Protein AF-A0A9Q0LG87-F1 (afdb_monomer)

Organism: Anaeramoeba ignava (NCBI:txid1746090)

Solvent-accessible surface area (backbone atoms only — not comparable to full-atom values): 11007 Å² total; per-residue (Å²): 141,76,76,92,79,82,85,82,79,81,85,80,82,88,85,81,89,80,89,78,88,88,86,80,87,86,77,88,82,90,85,86,81,90,79,88,84,88,83,91,82,90,84,82,90,78,88,81,86,83,63,69,67,62,60,52,54,53,50,51,52,51,51,52,51,52,51,51,52,50,52,50,50,52,50,51,52,50,51,52,51,51,52,51,49,53,49,50,53,51,51,52,50,52,51,52,49,50,50,50,50,50,51,51,51,52,49,50,51,51,50,53,51,50,50,49,49,51,50,52,50,50,49,49,52,50,51,52,49,49,47,50,49,52,49,51,49,49,49,50,50,50,50,51,51,49,52,52,50,52,50,49,50,52,52,50,51,52,52,52,50,53,51,51,51,53,52,48,50,53,52,54,52,52,51,66,72,76,109

Secondary structure (DSSP, 8-state):
--------------------------------------------------SHHHHHHHHHHHHHHHHHHHHHHHHHHHHHHHHHHHHHHHHHHHHHHHHHHHHHHHHHHHHHHHHHHHHHHHHHHHHHHHHHIIIIIHHHHHHHHHHHHHHHHHHHHHHHHHHHHHHHHHHHHHHHHH-

Structure (mmCIF, N/CA/C/O backbone):
data_AF-A0A9Q0LG87-F1
#
_entry.id   AF-A0A9Q0LG87-F1
#
loop_
_atom_site.group_PDB
_atom_site.id
_atom_site.type_symbol
_atom_site.label_atom_id
_atom_site.label_alt_id
_atom_site.label_comp_id
_atom_site.label_asym_id
_atom_site.label_entity_id
_atom_site.label_seq_id
_atom_site.pdbx_PDB_ins_code
_atom_site.Cartn_x
_atom_site.Cartn_y
_atom_site.Cartn_z
_atom_site.occupancy
_atom_site.B_iso_or_equiv
_atom_site.auth_seq_id
_atom_site.auth_comp_id
_atom_site.auth_asym_id
_atom_site.auth_atom_id
_atom_site.pdbx_PDB_model_num
ATOM 1 N N . MET A 1 1 ? 58.749 47.551 -14.819 1.00 41.59 1 MET A N 1
ATOM 2 C CA . MET A 1 1 ? 60.099 46.989 -14.618 1.00 41.59 1 MET A CA 1
ATOM 3 C C . MET A 1 1 ? 60.097 45.636 -15.293 1.00 41.59 1 MET A C 1
ATOM 5 O O . MET A 1 1 ? 59.387 44.774 -14.812 1.00 41.59 1 MET A O 1
ATOM 9 N N . GLU A 1 2 ? 60.695 45.390 -16.446 1.00 43.34 2 GLU A N 1
ATOM 10 C CA . GLU A 1 2 ? 61.554 46.147 -17.366 1.00 43.34 2 GLU A CA 1
ATOM 11 C C . GLU A 1 2 ? 61.190 45.581 -18.749 1.00 43.34 2 GLU A C 1
ATOM 13 O O . GLU A 1 2 ? 61.238 44.377 -18.965 1.00 43.34 2 GLU A O 1
ATOM 18 N N . ASN A 1 3 ? 60.498 46.340 -19.594 1.00 34.09 3 ASN A N 1
ATOM 19 C CA . ASN A 1 3 ? 61.109 47.064 -20.709 1.00 34.09 3 ASN A CA 1
ATOM 20 C C . ASN A 1 3 ? 62.321 46.360 -21.334 1.00 34.09 3 ASN A C 1
ATOM 22 O O . ASN A 1 3 ? 63.360 46.218 -20.702 1.00 34.09 3 ASN A O 1
ATOM 26 N N . GLN A 1 4 ? 62.172 46.033 -22.622 1.00 42.09 4 GLN A N 1
ATOM 27 C CA . GLN A 1 4 ? 63.079 46.501 -23.673 1.00 42.09 4 GLN A CA 1
ATOM 28 C C . GLN A 1 4 ? 64.451 46.962 -23.163 1.00 42.09 4 GLN A C 1
ATOM 30 O O . GLN A 1 4 ? 64.541 48.079 -22.656 1.00 42.09 4 GLN A O 1
ATOM 35 N N . LYS A 1 5 ? 65.491 46.144 -23.355 1.00 44.06 5 LYS A N 1
ATOM 36 C CA . LYS A 1 5 ? 66.844 46.589 -23.739 1.00 44.06 5 LYS A CA 1
ATOM 37 C C . LYS A 1 5 ? 67.852 45.451 -23.650 1.00 44.06 5 LYS A C 1
ATOM 39 O O . LYS A 1 5 ? 68.488 45.240 -22.628 1.00 44.06 5 LYS A O 1
ATOM 44 N N . VAL A 1 6 ? 68.004 44.770 -24.775 1.00 46.22 6 VAL A N 1
ATOM 45 C CA . VAL A 1 6 ? 69.306 44.549 -25.415 1.00 46.22 6 VAL A CA 1
ATOM 46 C C . VAL A 1 6 ? 68.953 44.606 -26.910 1.00 46.22 6 VAL A C 1
ATOM 48 O O . VAL A 1 6 ? 68.381 43.658 -27.421 1.00 46.22 6 VAL A O 1
ATOM 51 N N . GLU A 1 7 ? 69.035 45.674 -27.703 1.00 39.66 7 GLU A N 1
ATOM 52 C CA . GLU A 1 7 ? 69.823 46.909 -27.694 1.00 39.66 7 GLU A CA 1
ATOM 53 C C . GLU A 1 7 ? 71.255 46.712 -27.213 1.00 39.66 7 GLU A C 1
ATOM 55 O O . GLU A 1 7 ? 71.595 47.073 -26.093 1.00 39.66 7 GLU A O 1
ATOM 60 N N . GLN A 1 8 ? 72.078 46.117 -28.078 1.00 40.97 8 GLN A N 1
ATOM 61 C CA . GLN A 1 8 ? 73.331 46.742 -28.512 1.00 40.97 8 GLN A CA 1
ATOM 62 C C . GLN A 1 8 ? 73.975 45.963 -29.668 1.00 40.97 8 GLN A C 1
ATOM 64 O O . GLN A 1 8 ? 73.952 44.735 -29.684 1.00 40.97 8 GLN A O 1
ATOM 69 N N . ASN A 1 9 ? 74.561 46.730 -30.593 1.00 38.50 9 ASN A N 1
ATOM 70 C CA . ASN A 1 9 ? 75.234 46.382 -31.855 1.00 38.50 9 ASN A CA 1
ATOM 71 C C . ASN A 1 9 ? 74.267 46.295 -33.048 1.00 38.50 9 ASN A C 1
ATOM 73 O O . ASN A 1 9 ? 73.920 45.220 -33.514 1.00 38.50 9 ASN A O 1
ATOM 77 N N . GLU A 1 10 ? 73.700 47.373 -33.584 1.00 37.41 10 GLU A N 1
ATOM 78 C CA . GLU A 1 10 ? 74.318 48.647 -33.962 1.00 37.41 10 GLU A CA 1
ATOM 79 C C . GLU A 1 10 ? 75.666 48.510 -34.694 1.00 37.41 10 GLU A C 1
ATOM 81 O O . GLU A 1 10 ? 76.720 48.293 -34.109 1.00 37.41 10 GLU A O 1
ATOM 86 N N . THR A 1 11 ? 75.602 48.836 -35.985 1.00 32.50 11 THR A N 1
ATOM 87 C CA . THR A 1 11 ? 76.623 49.551 -36.760 1.00 32.50 11 THR A CA 1
ATOM 88 C C . THR A 1 11 ? 77.921 48.866 -37.199 1.00 32.50 11 THR A C 1
ATOM 90 O O . THR A 1 11 ? 78.790 48.506 -36.420 1.00 32.50 11 THR A O 1
ATOM 93 N N . LYS A 1 12 ? 78.106 49.036 -38.514 1.00 38.06 12 LYS A N 1
ATOM 94 C CA . LYS A 1 12 ? 79.336 49.357 -39.248 1.00 38.06 12 LYS A CA 1
ATOM 95 C C . LYS A 1 12 ? 80.191 48.174 -39.707 1.00 38.06 12 LYS A C 1
ATOM 97 O O . LYS A 1 12 ? 80.785 47.476 -38.910 1.00 38.06 12 LYS A O 1
ATOM 102 N N . THR A 1 13 ? 80.183 47.850 -41.004 1.00 30.33 13 THR A N 1
ATOM 103 C CA . THR A 1 13 ? 80.780 48.623 -42.120 1.00 30.33 13 THR A CA 1
ATOM 104 C C . THR A 1 13 ? 82.299 48.477 -42.150 1.00 30.33 13 THR A C 1
ATOM 106 O O . THR A 1 13 ? 82.948 48.966 -41.232 1.00 30.33 13 THR A O 1
ATOM 109 N N . LYS A 1 14 ? 82.791 47.984 -43.305 1.00 34.84 14 LYS A N 1
ATOM 110 C CA . LYS A 1 14 ? 84.179 48.031 -43.819 1.00 34.84 14 LYS A CA 1
ATOM 111 C C . LYS A 1 14 ? 85.138 47.101 -43.072 1.00 34.84 14 LYS A C 1
ATOM 113 O O . LYS A 1 14 ? 85.108 47.065 -41.857 1.00 34.84 14 LYS A O 1
ATOM 118 N N . GLN A 1 15 ? 86.013 46.323 -43.690 1.00 31.56 15 GLN A N 1
ATOM 119 C CA . GLN A 1 15 ? 86.716 46.336 -44.981 1.00 31.56 15 GLN A CA 1
ATOM 120 C C . GLN A 1 15 ? 87.494 44.985 -44.957 1.00 31.56 15 GLN A C 1
ATOM 122 O O . GLN A 1 15 ? 87.785 44.507 -43.866 1.00 31.56 15 GLN A O 1
ATOM 127 N N . GLU A 1 16 ? 87.672 44.203 -46.020 1.00 37.75 16 GLU A N 1
ATOM 128 C CA . GLU A 1 16 ? 88.791 44.250 -46.987 1.00 37.75 16 GLU A CA 1
ATOM 129 C C . GLU A 1 16 ? 88.914 42.812 -47.551 1.00 37.75 16 GLU A C 1
ATOM 131 O O . GLU A 1 16 ? 88.787 41.859 -46.788 1.00 37.75 16 GLU A O 1
ATOM 136 N N . GLU A 1 17 ? 88.892 42.652 -48.882 1.00 36.91 17 GLU A N 1
ATOM 137 C CA . GLU A 1 17 ? 90.003 42.078 -49.691 1.00 36.91 17 GLU A CA 1
ATOM 138 C C . GLU A 1 17 ? 89.855 40.547 -49.872 1.00 36.91 17 GLU A C 1
ATOM 140 O O . GLU A 1 17 ? 89.554 39.835 -48.929 1.00 36.91 17 GLU A O 1
ATOM 145 N N . GLU A 1 18 ? 89.976 39.920 -51.044 1.00 34.62 18 GLU A N 1
ATOM 146 C CA . GLU A 1 18 ? 90.556 40.300 -52.332 1.00 34.62 18 GLU A CA 1
ATOM 147 C C . GLU A 1 18 ? 90.200 39.218 -53.387 1.00 34.62 18 GLU A C 1
ATOM 149 O O . GLU A 1 18 ? 89.977 38.067 -53.019 1.00 34.62 18 GLU A O 1
ATOM 154 N N . GLN A 1 19 ? 90.257 39.604 -54.675 1.00 33.59 19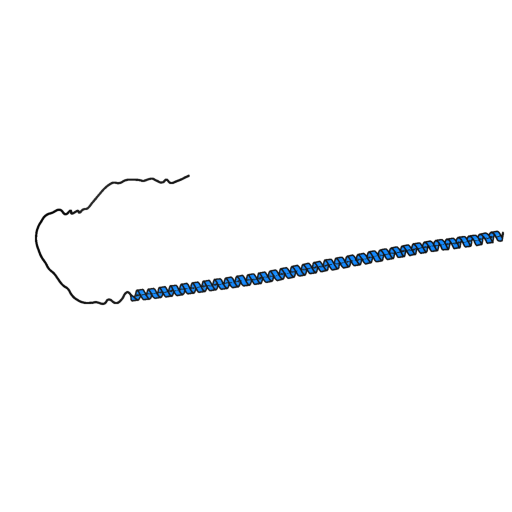 GLN A N 1
ATOM 155 C CA . GLN A 1 19 ? 90.455 38.768 -55.888 1.00 33.59 19 GLN A CA 1
ATOM 156 C C . GLN A 1 19 ? 89.254 37.920 -56.367 1.00 33.59 19 GLN A C 1
ATOM 158 O O . GLN A 1 19 ? 88.645 37.178 -55.613 1.00 33.59 19 GLN A O 1
ATOM 163 N N . GLU A 1 20 ? 88.802 37.957 -57.623 1.00 37.59 20 GLU A N 1
ATOM 164 C CA . GLU A 1 20 ? 89.414 38.337 -58.908 1.00 37.59 20 GLU A CA 1
ATOM 165 C C . GLU A 1 20 ? 88.234 38.578 -59.886 1.00 37.59 20 GLU A C 1
ATOM 167 O O . GLU A 1 20 ? 87.271 37.816 -59.907 1.00 37.59 20 GLU A O 1
ATOM 172 N N . GLU A 1 21 ? 88.106 39.762 -60.492 1.00 29.91 21 GLU A N 1
ATOM 173 C CA . GLU A 1 21 ? 88.396 39.980 -61.924 1.00 29.91 21 GLU A CA 1
ATOM 174 C C . GLU A 1 21 ? 87.572 39.061 -62.867 1.00 29.91 21 GLU A C 1
ATOM 176 O O . GLU A 1 21 ? 87.743 37.856 -62.902 1.00 29.91 21 GLU A O 1
ATOM 181 N N . ASN A 1 22 ? 86.672 39.541 -63.729 1.00 29.83 22 ASN A N 1
ATOM 182 C CA . ASN A 1 22 ? 86.985 40.583 -64.687 1.00 29.83 22 ASN A CA 1
ATOM 183 C C . ASN A 1 22 ? 85.757 41.306 -65.260 1.00 29.83 22 ASN A C 1
ATOM 185 O O . ASN A 1 22 ? 84.664 40.775 -65.443 1.00 29.83 22 ASN A O 1
ATOM 189 N N . LYS A 1 23 ? 86.019 42.574 -65.544 1.00 30.23 23 LYS A N 1
ATOM 190 C CA . LYS A 1 23 ? 85.144 43.670 -65.940 1.00 30.23 23 LYS A CA 1
ATOM 191 C C . LYS A 1 23 ? 85.348 43.910 -67.428 1.00 30.23 23 LYS A C 1
ATOM 193 O O . LYS A 1 23 ? 86.483 44.062 -67.853 1.00 30.23 23 LYS A O 1
ATOM 198 N N . SER A 1 24 ? 84.283 44.071 -68.201 1.00 30.73 24 SER A N 1
ATOM 199 C CA . SER A 1 24 ? 84.378 44.742 -69.506 1.00 30.73 24 SER A CA 1
ATOM 200 C C . SER A 1 24 ? 82.982 45.248 -69.867 1.00 30.73 24 SER A C 1
ATOM 202 O O . SER A 1 24 ? 82.095 44.457 -70.154 1.00 30.73 24 SER A O 1
ATOM 204 N N . LYS A 1 25 ? 82.590 46.495 -69.573 1.00 31.09 25 LYS A N 1
ATOM 205 C CA . LYS A 1 25 ? 83.076 47.794 -70.075 1.00 31.09 25 LYS A CA 1
ATOM 206 C C . LYS A 1 25 ? 83.113 47.836 -71.605 1.00 31.09 25 LYS A C 1
ATOM 208 O O . LYS A 1 25 ? 84.137 47.599 -72.224 1.00 31.09 25 LYS A O 1
ATOM 213 N N . ASN A 1 26 ? 81.961 48.170 -72.180 1.00 27.12 26 ASN A N 1
ATOM 214 C CA . ASN A 1 26 ? 81.823 48.490 -73.591 1.00 27.12 26 ASN A CA 1
ATOM 215 C C . ASN A 1 26 ? 81.889 50.017 -73.756 1.00 27.12 26 ASN A C 1
ATOM 217 O O . ASN A 1 26 ? 81.082 50.744 -73.171 1.00 27.12 26 ASN A O 1
ATOM 221 N N . THR A 1 27 ? 82.870 50.505 -74.511 1.00 29.92 27 THR A N 1
ATOM 222 C CA . THR A 1 27 ? 82.844 51.824 -75.157 1.00 29.92 27 THR A CA 1
ATOM 223 C C . THR A 1 27 ? 83.680 51.716 -76.432 1.00 29.92 27 THR A C 1
ATOM 225 O O . THR A 1 27 ? 84.890 51.554 -76.354 1.00 29.92 27 THR A O 1
ATOM 228 N N . GLU A 1 28 ? 82.962 51.724 -77.558 1.00 29.05 28 GLU A N 1
ATOM 229 C CA . GLU A 1 28 ? 83.330 52.173 -78.911 1.00 29.05 28 GLU A CA 1
ATOM 230 C C . GLU A 1 28 ? 84.712 51.811 -79.474 1.00 29.05 28 GLU A C 1
ATOM 232 O O . GLU A 1 28 ? 85.715 52.398 -79.085 1.00 29.05 28 GLU A O 1
ATOM 237 N N . THR A 1 29 ? 84.751 50.986 -80.531 1.00 28.83 29 THR A N 1
ATOM 238 C CA . THR A 1 29 ? 85.050 51.448 -81.911 1.00 28.83 29 THR A CA 1
ATOM 239 C C . THR A 1 29 ? 84.858 50.331 -82.956 1.00 28.83 29 THR A C 1
ATOM 241 O O . THR A 1 29 ? 85.251 49.191 -82.748 1.00 28.83 29 THR A O 1
ATOM 244 N N . GLU A 1 30 ? 84.183 50.702 -84.048 1.00 31.03 30 GLU A N 1
ATOM 245 C CA . GLU A 1 30 ? 84.319 50.296 -85.462 1.00 31.03 30 GLU A CA 1
ATOM 246 C C . GLU A 1 30 ? 85.073 48.999 -85.842 1.00 31.03 30 GLU A C 1
ATOM 248 O O . GLU A 1 30 ? 86.264 48.876 -85.590 1.00 31.03 30 GLU A O 1
ATOM 253 N N . THR A 1 31 ? 84.429 48.083 -86.586 1.00 27.98 31 THR A N 1
ATOM 254 C CA . THR A 1 31 ? 84.609 47.795 -88.042 1.00 27.98 31 THR A CA 1
ATOM 255 C C . THR A 1 31 ? 84.171 46.364 -88.433 1.00 27.98 31 THR A C 1
ATOM 257 O O . THR A 1 31 ? 84.660 45.382 -87.894 1.00 27.98 31 THR A O 1
ATOM 260 N N . ASN A 1 32 ? 83.309 46.310 -89.458 1.00 31.52 32 ASN A N 1
ATOM 261 C CA . ASN A 1 32 ? 83.267 45.397 -90.617 1.00 31.52 32 ASN A CA 1
ATOM 262 C C . ASN A 1 32 ? 82.964 43.878 -90.525 1.00 31.52 32 ASN A C 1
ATOM 264 O O . ASN A 1 32 ? 83.722 43.091 -89.973 1.00 31.52 32 ASN A O 1
ATOM 268 N N . ASN A 1 33 ? 81.939 43.537 -91.328 1.00 34.06 33 ASN A N 1
ATOM 269 C CA . ASN A 1 33 ? 81.794 42.427 -92.291 1.00 34.06 33 ASN A CA 1
ATOM 270 C C . ASN A 1 33 ? 81.616 40.985 -91.786 1.00 34.06 33 ASN A C 1
ATOM 272 O O . ASN A 1 33 ? 82.502 40.402 -91.179 1.00 34.06 33 ASN A O 1
ATOM 276 N N . GLU A 1 34 ? 80.415 40.425 -92.004 1.00 37.34 34 GLU A N 1
ATOM 277 C CA . GLU A 1 34 ? 80.075 39.439 -93.071 1.00 37.34 34 GLU A CA 1
ATOM 278 C C . GLU A 1 34 ? 80.214 38.002 -92.528 1.00 37.34 34 GLU A C 1
ATOM 280 O O . GLU A 1 34 ? 81.124 37.724 -91.766 1.00 37.34 34 GLU A O 1
ATOM 285 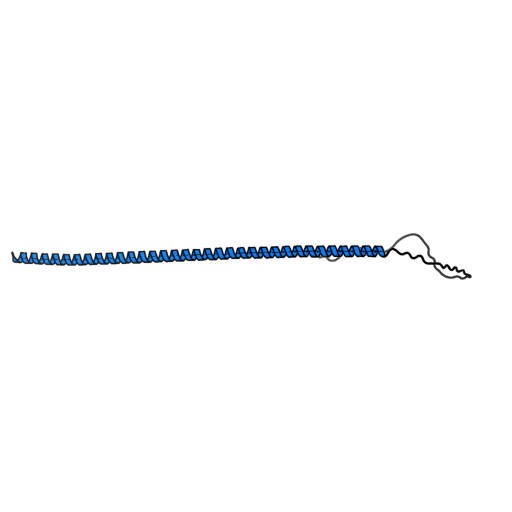N N . THR A 1 35 ? 79.428 36.972 -92.833 1.00 34.16 35 THR A N 1
ATOM 286 C CA . THR A 1 35 ? 78.191 36.718 -93.581 1.00 34.16 35 THR A CA 1
ATOM 287 C C . THR A 1 35 ? 77.901 35.225 -93.327 1.00 34.16 35 THR A C 1
ATOM 289 O O . THR A 1 35 ? 78.837 34.436 -93.295 1.00 34.16 35 THR A O 1
ATOM 292 N N . ASN A 1 36 ? 76.622 34.871 -93.159 1.00 39.72 36 ASN A N 1
ATOM 293 C CA . ASN A 1 36 ? 75.951 33.579 -93.406 1.00 39.72 36 ASN A CA 1
ATOM 294 C C . ASN A 1 36 ? 76.590 32.229 -92.989 1.00 39.72 36 ASN A C 1
ATOM 296 O O . ASN A 1 36 ? 77.682 31.870 -93.413 1.00 39.72 36 ASN A O 1
ATOM 300 N N . ASN A 1 37 ? 75.779 31.342 -92.396 1.00 35.12 37 ASN A N 1
ATOM 301 C CA . ASN A 1 37 ? 75.076 30.309 -93.181 1.00 35.12 37 ASN A CA 1
ATOM 302 C C . ASN A 1 37 ? 74.155 29.426 -92.322 1.00 35.12 37 ASN A C 1
ATOM 304 O O . ASN A 1 37 ? 74.457 29.077 -91.185 1.00 35.12 37 ASN A O 1
ATOM 308 N N . GLU A 1 38 ? 73.024 29.096 -92.938 1.00 47.66 38 GLU A N 1
ATOM 309 C CA . GLU A 1 38 ? 71.895 28.282 -92.488 1.00 47.66 38 GLU A CA 1
ATOM 310 C C . GLU A 1 38 ? 72.246 26.798 -92.291 1.00 47.66 38 GLU A C 1
ATOM 312 O O . GLU A 1 38 ? 73.181 26.276 -92.901 1.00 47.66 38 GLU A O 1
ATOM 317 N N . THR A 1 39 ? 71.418 26.070 -91.533 1.00 36.72 39 THR A N 1
ATOM 318 C CA . THR A 1 39 ? 71.117 24.664 -91.857 1.00 36.72 39 THR A CA 1
ATOM 319 C C . THR A 1 39 ? 69.774 24.227 -91.265 1.00 36.72 39 THR A C 1
ATOM 321 O O . THR A 1 39 ? 69.585 24.207 -90.050 1.00 36.72 39 THR A O 1
ATOM 324 N N . GLU A 1 40 ? 68.844 23.872 -92.153 1.00 51.75 40 GLU A N 1
ATOM 325 C CA . GLU A 1 40 ? 67.623 23.113 -91.869 1.00 51.75 40 GLU A CA 1
ATOM 326 C C . GLU A 1 40 ? 67.954 21.706 -91.347 1.00 51.75 40 GLU A C 1
ATOM 328 O O . GLU A 1 40 ? 68.874 21.059 -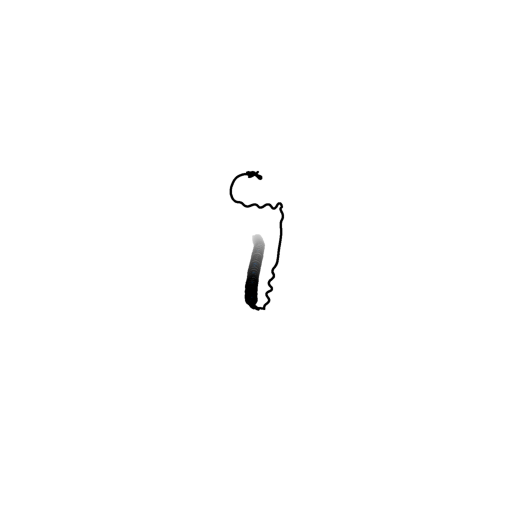91.845 1.00 51.75 40 GLU A O 1
ATOM 333 N N . THR A 1 41 ? 67.136 21.175 -90.435 1.00 38.88 41 THR A N 1
ATOM 334 C CA . THR A 1 41 ? 66.923 19.724 -90.307 1.00 38.88 41 THR A CA 1
ATOM 335 C C . THR A 1 41 ? 65.463 19.424 -89.954 1.00 38.88 41 THR A C 1
ATOM 337 O O . THR A 1 41 ? 64.962 19.809 -88.901 1.00 38.88 41 THR A O 1
ATOM 340 N N . ASN A 1 42 ? 64.788 18.704 -90.853 1.00 46.09 42 ASN A N 1
ATOM 341 C CA . ASN A 1 42 ? 63.572 17.936 -90.586 1.00 46.09 42 ASN A CA 1
ATOM 342 C C . ASN A 1 42 ? 63.967 16.505 -90.181 1.00 46.09 42 ASN A C 1
ATOM 344 O O . ASN A 1 42 ? 64.842 15.926 -90.826 1.00 46.09 42 ASN A O 1
ATOM 348 N N . ASN A 1 43 ? 63.308 15.925 -89.168 1.00 44.34 43 ASN A N 1
ATOM 349 C CA . ASN A 1 43 ? 62.508 14.690 -89.298 1.00 44.34 43 ASN A CA 1
ATOM 350 C C . ASN A 1 43 ? 62.059 14.106 -87.937 1.00 44.34 43 ASN A C 1
ATOM 352 O O . ASN A 1 43 ? 62.869 13.736 -87.095 1.00 44.34 43 ASN A O 1
ATOM 356 N N . GLU A 1 44 ? 60.732 13.992 -87.820 1.00 48.09 44 GLU A N 1
ATOM 357 C CA . GLU A 1 44 ? 59.925 12.872 -87.300 1.00 48.09 44 GLU A CA 1
ATOM 358 C C . GLU A 1 44 ? 60.087 12.339 -85.854 1.00 48.09 44 GLU A C 1
ATOM 360 O O . GLU A 1 44 ? 60.974 11.568 -85.504 1.00 48.09 44 GLU A O 1
ATOM 365 N N . THR A 1 45 ? 59.074 12.691 -85.053 1.00 49.44 45 THR A N 1
ATOM 366 C CA . THR A 1 45 ? 58.169 11.806 -84.289 1.00 49.44 45 THR A CA 1
ATOM 367 C C . THR A 1 45 ? 58.751 10.539 -83.641 1.00 49.44 45 THR A C 1
ATOM 369 O O . THR A 1 45 ? 58.818 9.469 -84.244 1.00 49.44 45 THR A O 1
ATOM 372 N N . LYS A 1 46 ? 58.999 10.618 -82.328 1.00 46.66 46 LYS A N 1
ATOM 373 C CA . LYS A 1 46 ? 58.993 9.461 -81.423 1.00 46.66 46 LYS A CA 1
ATOM 374 C C . LYS A 1 46 ? 58.025 9.742 -80.277 1.00 46.66 46 LYS A C 1
ATOM 376 O O . LYS A 1 46 ? 58.311 10.520 -79.374 1.00 46.66 46 LYS A O 1
ATOM 381 N N . GLU A 1 47 ? 56.855 9.131 -80.373 1.00 52.19 47 GLU A N 1
ATOM 382 C CA . GLU A 1 47 ? 55.846 9.057 -79.324 1.00 52.19 47 GLU A CA 1
ATOM 383 C C . GLU A 1 47 ? 56.464 8.327 -78.114 1.00 52.19 47 GLU A C 1
ATOM 385 O O . GLU A 1 47 ? 56.744 7.130 -78.174 1.00 52.19 47 GLU A O 1
ATOM 390 N N . VAL A 1 48 ? 56.754 9.054 -77.031 1.00 54.44 48 VAL A N 1
ATOM 391 C CA . VAL A 1 48 ? 57.088 8.458 -75.730 1.00 54.44 48 VAL A CA 1
ATOM 392 C C . VAL A 1 48 ? 55.808 8.462 -74.909 1.00 54.44 48 VAL A C 1
ATOM 394 O O . VAL A 1 48 ? 55.494 9.413 -74.202 1.00 54.44 48 VAL A O 1
ATOM 397 N N . ILE A 1 49 ? 55.034 7.393 -75.067 1.00 57.62 49 ILE A N 1
ATOM 398 C CA . ILE A 1 49 ? 53.957 7.028 -74.152 1.00 57.62 49 ILE A CA 1
ATOM 399 C C . ILE A 1 49 ? 54.620 6.441 -72.900 1.00 57.62 49 ILE A C 1
ATOM 401 O O . ILE A 1 49 ? 55.309 5.427 -73.002 1.00 57.62 49 ILE A O 1
ATOM 405 N N . GLY A 1 50 ? 54.377 7.035 -71.730 1.00 55.34 50 GLY A N 1
ATOM 406 C CA . GLY A 1 50 ? 54.543 6.338 -70.450 1.00 55.34 50 GLY A CA 1
ATOM 407 C C . GLY A 1 50 ? 55.225 7.131 -69.338 1.00 55.34 50 GLY A C 1
ATOM 408 O O . GLY A 1 50 ? 56.399 6.907 -69.076 1.00 55.34 50 GLY A O 1
ATOM 409 N N . ASP A 1 51 ? 54.461 7.968 -68.632 1.00 54.09 51 ASP A N 1
ATOM 410 C CA . ASP A 1 51 ? 54.724 8.280 -67.209 1.00 54.09 51 ASP A CA 1
ATOM 411 C C . ASP A 1 51 ? 53.413 8.620 -66.457 1.00 54.09 51 ASP A C 1
ATOM 413 O O . ASP A 1 51 ? 53.203 8.226 -65.311 1.00 54.09 51 ASP A O 1
ATOM 417 N N . ASP A 1 52 ? 52.420 9.195 -67.149 1.00 59.72 52 ASP A N 1
ATOM 418 C CA . ASP A 1 52 ? 51.138 9.583 -66.532 1.00 59.72 52 ASP A CA 1
ATOM 419 C C . ASP A 1 52 ? 50.320 8.413 -65.941 1.00 59.72 52 ASP A C 1
ATOM 421 O O . ASP A 1 52 ? 49.587 8.604 -64.967 1.00 59.72 52 ASP A O 1
ATOM 425 N N . SER A 1 53 ? 50.455 7.189 -66.476 1.00 60.56 53 SER A N 1
ATOM 426 C CA . SER A 1 53 ? 49.642 6.036 -66.038 1.00 60.56 53 SER A CA 1
ATOM 427 C C . SER A 1 53 ? 49.988 5.522 -64.634 1.00 60.56 53 SER A C 1
ATOM 429 O O . SER A 1 53 ? 49.084 5.143 -63.890 1.00 60.56 53 SER A O 1
ATOM 431 N N . LEU A 1 54 ? 51.266 5.579 -64.236 1.00 59.69 54 LEU A N 1
ATOM 432 C CA . LEU A 1 54 ? 51.709 5.152 -62.904 1.00 59.69 54 LEU A CA 1
ATOM 433 C C . LEU A 1 54 ? 51.256 6.160 -61.840 1.00 59.69 54 LEU A C 1
ATOM 435 O O . LEU A 1 54 ? 50.791 5.766 -60.773 1.00 59.69 54 LEU A O 1
ATOM 439 N N . SER A 1 55 ? 51.299 7.463 -62.142 1.00 70.00 55 SER A N 1
ATOM 440 C CA . SER A 1 55 ? 50.834 8.510 -61.217 1.00 70.00 55 SER A CA 1
ATOM 441 C C . SER A 1 55 ? 49.335 8.393 -60.887 1.00 70.00 55 SER A C 1
ATOM 443 O O . SER A 1 55 ? 48.926 8.583 -59.737 1.00 70.00 55 SER A O 1
ATOM 445 N N . ALA A 1 56 ? 48.520 8.014 -61.877 1.00 71.69 56 ALA A N 1
ATOM 446 C CA . ALA A 1 56 ? 47.081 7.839 -61.722 1.00 71.69 56 ALA A CA 1
ATOM 447 C C . ALA A 1 56 ? 46.737 6.601 -60.874 1.00 71.69 56 ALA A C 1
ATOM 449 O O . ALA A 1 56 ? 45.838 6.660 -60.033 1.00 71.69 56 ALA A O 1
ATOM 450 N N . GLU A 1 57 ? 47.477 5.502 -61.039 1.00 79.56 57 GLU A N 1
ATOM 451 C CA . GLU A 1 57 ? 47.298 4.273 -60.257 1.00 79.56 57 GLU A CA 1
ATOM 452 C C . GLU A 1 57 ? 47.643 4.484 -58.772 1.00 79.56 57 GLU A C 1
ATOM 454 O O . GLU A 1 57 ? 46.866 4.105 -57.889 1.00 79.56 57 GLU A O 1
ATOM 459 N N . TYR A 1 58 ? 48.744 5.191 -58.484 1.00 83.88 58 TYR A N 1
ATOM 460 C CA . TYR A 1 58 ? 49.091 5.601 -57.119 1.00 83.88 58 TYR A CA 1
ATOM 461 C C . TYR A 1 58 ? 48.037 6.539 -56.509 1.00 83.88 58 TYR A C 1
ATOM 463 O O . TYR A 1 58 ? 47.682 6.385 -55.338 1.00 83.88 58 TYR A O 1
ATOM 471 N N . GLY A 1 59 ? 47.485 7.472 -57.293 1.00 88.00 59 GLY A N 1
ATOM 472 C CA . GLY A 1 59 ? 46.399 8.353 -56.854 1.00 88.00 59 GLY A CA 1
ATOM 473 C C . GLY A 1 59 ? 45.140 7.587 -56.435 1.00 88.00 59 GLY A C 1
ATOM 474 O O . GLY A 1 59 ? 44.577 7.852 -55.371 1.00 88.00 59 GLY A O 1
ATOM 475 N N . ILE A 1 60 ? 44.735 6.583 -57.218 1.00 90.25 60 ILE A N 1
ATOM 476 C CA . ILE A 1 60 ? 43.586 5.719 -56.904 1.00 90.25 60 ILE A CA 1
ATOM 477 C C . ILE A 1 60 ? 43.834 4.925 -55.613 1.00 90.25 60 ILE A C 1
ATOM 479 O O . ILE A 1 60 ? 42.952 4.867 -54.753 1.00 90.25 60 ILE A O 1
ATOM 483 N N . TYR A 1 61 ? 45.034 4.368 -55.429 1.00 92.50 61 TYR A N 1
ATOM 484 C CA . TYR A 1 61 ? 45.391 3.618 -54.219 1.00 92.50 61 TYR A CA 1
ATOM 485 C C . TYR A 1 61 ? 45.305 4.475 -52.950 1.00 92.50 61 TYR A C 1
ATOM 487 O O . TYR A 1 61 ? 44.765 4.032 -51.933 1.00 92.50 61 TYR A O 1
ATOM 495 N N . ILE A 1 62 ? 45.791 5.718 -53.013 1.00 92.31 62 ILE A N 1
ATOM 496 C CA . ILE A 1 62 ? 45.717 6.668 -51.898 1.00 92.31 62 ILE A CA 1
ATOM 497 C C . ILE A 1 62 ? 44.264 7.031 -51.580 1.00 92.31 62 ILE A C 1
ATOM 499 O O . ILE A 1 62 ? 43.882 7.029 -50.410 1.00 92.31 62 ILE A O 1
ATOM 503 N N . VAL A 1 63 ? 43.431 7.282 -52.594 1.00 95.06 63 VAL A N 1
ATOM 504 C CA . VAL A 1 63 ? 42.003 7.577 -52.390 1.00 95.06 63 VAL A CA 1
ATOM 505 C C . VAL A 1 63 ? 41.288 6.397 -51.732 1.00 95.06 63 VAL A C 1
ATOM 507 O O . VAL A 1 63 ? 40.567 6.601 -50.757 1.00 95.06 63 VAL A O 1
ATOM 510 N N . ILE A 1 64 ? 41.523 5.167 -52.201 1.00 95.06 64 ILE A N 1
ATOM 511 C CA . ILE A 1 64 ? 40.950 3.952 -51.603 1.00 95.06 64 ILE A CA 1
ATOM 512 C C . ILE A 1 64 ? 41.410 3.796 -50.149 1.00 95.06 64 ILE A C 1
ATOM 514 O O . ILE A 1 64 ? 40.588 3.521 -49.275 1.00 95.06 64 ILE A O 1
ATOM 518 N N . LEU A 1 65 ? 42.696 4.018 -49.864 1.00 95.62 65 LEU A N 1
ATOM 519 C CA . LEU A 1 65 ? 43.239 3.927 -48.509 1.00 95.62 65 LEU A CA 1
ATOM 520 C C . LEU A 1 65 ? 42.596 4.954 -47.565 1.00 95.62 65 LEU A C 1
ATOM 522 O O . LEU A 1 65 ? 42.206 4.600 -46.452 1.00 95.62 65 LEU A O 1
ATOM 526 N N . ILE A 1 66 ? 42.428 6.201 -48.016 1.00 96.00 66 ILE A N 1
ATOM 527 C CA . ILE A 1 66 ? 41.734 7.253 -47.257 1.00 96.00 66 ILE A CA 1
ATOM 528 C C . ILE A 1 66 ? 40.273 6.857 -47.008 1.00 96.00 66 ILE A C 1
ATOM 530 O O . ILE A 1 66 ? 39.773 7.025 -45.895 1.00 96.00 66 ILE A O 1
ATOM 534 N N . LEU A 1 67 ? 39.588 6.296 -48.006 1.00 96.50 67 LEU A N 1
ATOM 535 C CA . LEU A 1 67 ? 38.198 5.845 -47.888 1.00 96.50 67 LEU A CA 1
ATOM 536 C C . LEU A 1 67 ? 38.049 4.714 -46.864 1.00 96.50 67 LEU A C 1
ATOM 538 O O . LEU A 1 67 ? 37.169 4.767 -46.006 1.00 96.50 67 LEU A O 1
ATOM 542 N N . ILE A 1 68 ? 38.942 3.723 -46.900 1.00 97.00 68 ILE A N 1
ATOM 543 C CA . ILE A 1 68 ? 38.958 2.622 -45.929 1.00 97.00 68 ILE A CA 1
ATOM 544 C C . ILE A 1 68 ? 39.246 3.160 -44.527 1.00 97.00 68 ILE A C 1
ATOM 546 O O . ILE A 1 68 ? 38.534 2.813 -43.584 1.00 97.00 68 ILE A O 1
ATOM 550 N N . LEU A 1 69 ? 40.250 4.028 -44.373 1.00 96.81 69 LEU A N 1
ATOM 551 C CA . LEU A 1 69 ? 40.636 4.578 -43.073 1.00 96.81 69 LEU A CA 1
ATOM 552 C C . LEU A 1 69 ? 39.521 5.436 -42.462 1.00 96.81 69 LEU A C 1
ATOM 554 O O . LEU A 1 69 ? 39.176 5.276 -41.294 1.00 96.81 69 LEU A O 1
ATOM 558 N N . THR A 1 70 ? 38.918 6.323 -43.252 1.00 96.50 70 THR A N 1
ATOM 559 C CA . THR A 1 70 ? 37.820 7.182 -42.786 1.00 96.50 70 THR A CA 1
ATOM 560 C C . THR A 1 70 ? 36.570 6.366 -42.471 1.00 96.50 70 THR A C 1
ATOM 562 O O . THR A 1 70 ? 35.980 6.551 -41.408 1.00 96.50 70 THR A O 1
ATOM 565 N N . SER A 1 71 ? 36.203 5.403 -43.321 1.00 95.50 71 SER A N 1
ATOM 566 C CA . SER A 1 71 ? 35.059 4.523 -43.073 1.00 95.50 71 SER A CA 1
ATOM 567 C C . SER A 1 71 ? 35.255 3.661 -41.824 1.00 95.50 71 SER A C 1
ATOM 569 O O . SER A 1 71 ? 34.326 3.521 -41.029 1.00 95.50 71 SER A O 1
ATOM 571 N N . THR A 1 72 ? 36.442 3.080 -41.630 1.00 96.69 72 THR A N 1
ATOM 572 C CA . THR A 1 72 ? 36.735 2.253 -40.448 1.00 96.69 72 THR A CA 1
ATOM 573 C C . THR A 1 72 ? 36.748 3.085 -39.174 1.00 96.69 72 THR A C 1
ATOM 575 O O . THR A 1 72 ? 36.177 2.643 -38.176 1.00 96.69 72 THR A O 1
ATOM 578 N N . LEU A 1 73 ? 37.304 4.300 -39.214 1.00 97.19 73 LEU A N 1
ATOM 579 C CA . LEU A 1 73 ? 37.310 5.232 -38.087 1.00 97.19 73 LEU A CA 1
ATOM 580 C C . LEU A 1 73 ? 35.894 5.680 -37.705 1.00 97.19 73 LEU A C 1
ATOM 582 O O . LEU A 1 73 ? 35.531 5.633 -36.532 1.00 97.19 73 LEU A O 1
ATOM 586 N N . ILE A 1 74 ? 35.074 6.074 -38.685 1.00 97.56 74 ILE A N 1
ATOM 587 C CA . ILE A 1 74 ? 33.682 6.480 -38.443 1.00 97.56 74 ILE A CA 1
ATOM 588 C C . ILE A 1 74 ? 32.893 5.314 -37.845 1.00 97.56 74 ILE A C 1
ATOM 590 O O . ILE A 1 74 ? 32.165 5.505 -36.869 1.00 97.56 74 ILE A O 1
ATOM 594 N N . LEU A 1 75 ? 33.056 4.105 -38.388 1.00 97.00 75 LEU A N 1
ATOM 595 C CA . LEU A 1 75 ? 32.347 2.924 -37.906 1.00 97.00 75 LEU A CA 1
ATOM 596 C C . LEU A 1 75 ? 32.746 2.560 -36.473 1.00 97.00 75 LEU A C 1
ATOM 598 O O . LEU A 1 75 ? 31.871 2.351 -35.635 1.00 97.00 75 LEU A O 1
ATOM 602 N N . THR A 1 76 ? 34.048 2.512 -36.172 1.00 97.25 76 THR A N 1
ATOM 603 C CA . THR A 1 76 ? 34.523 2.195 -34.816 1.00 97.25 76 THR A CA 1
ATOM 604 C C . THR A 1 76 ? 34.103 3.259 -33.815 1.00 97.25 76 THR A C 1
ATOM 606 O O . THR A 1 76 ? 33.579 2.909 -32.760 1.00 97.25 76 THR A O 1
ATOM 609 N N . LEU A 1 77 ? 34.255 4.544 -34.144 1.00 97.38 77 LEU A N 1
ATOM 610 C CA . LEU A 1 77 ? 33.853 5.627 -33.249 1.00 97.38 77 LEU A CA 1
ATOM 611 C C . LEU A 1 77 ? 32.345 5.608 -32.981 1.00 97.38 77 LEU A C 1
ATOM 613 O O . LEU A 1 77 ? 31.927 5.700 -31.828 1.00 97.38 77 LEU A O 1
ATOM 617 N N . THR A 1 78 ? 31.537 5.439 -34.031 1.00 97.31 78 THR A N 1
ATOM 618 C CA . THR A 1 78 ? 30.078 5.352 -33.899 1.00 97.31 78 THR A CA 1
ATOM 619 C C . THR A 1 78 ? 29.707 4.161 -33.028 1.00 97.31 78 THR A C 1
ATOM 621 O O . THR A 1 78 ? 28.967 4.324 -32.063 1.00 97.31 78 THR A O 1
ATOM 624 N N . LEU A 1 79 ? 30.259 2.975 -33.293 1.00 97.19 79 LEU A N 1
ATOM 625 C CA . LEU A 1 79 ? 29.956 1.776 -32.516 1.00 97.19 79 LEU A CA 1
ATOM 626 C C . LEU A 1 79 ? 30.324 1.943 -31.037 1.00 97.19 79 LEU A C 1
ATOM 628 O O . LEU A 1 79 ? 29.494 1.666 -30.171 1.00 97.19 79 LEU A O 1
ATOM 632 N N . ILE A 1 80 ? 31.535 2.427 -30.747 1.00 97.75 80 ILE A N 1
ATOM 633 C C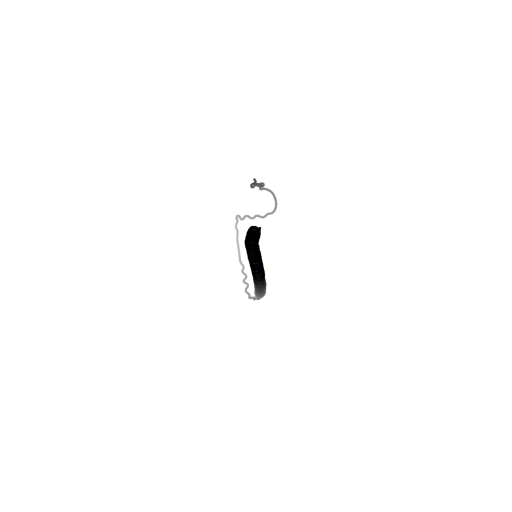A . ILE A 1 80 ? 32.016 2.630 -29.376 1.00 97.75 80 ILE A CA 1
ATOM 634 C C . ILE A 1 80 ? 31.130 3.638 -28.651 1.00 97.75 80 ILE A C 1
ATOM 636 O O . ILE A 1 80 ? 30.687 3.363 -27.535 1.00 97.75 80 ILE A O 1
ATOM 640 N N . LEU A 1 81 ? 30.840 4.781 -29.276 1.00 97.31 81 LEU A N 1
ATOM 641 C CA . LEU A 1 81 ? 30.031 5.826 -28.659 1.00 97.31 81 LEU A CA 1
ATOM 642 C C . LEU A 1 81 ? 28.610 5.335 -28.388 1.00 97.31 81 LEU A C 1
ATOM 644 O O . LEU A 1 81 ? 28.113 5.494 -27.275 1.00 97.31 81 LEU A O 1
ATOM 648 N N . THR A 1 82 ? 27.979 4.705 -29.379 1.00 97.38 82 THR A N 1
ATOM 649 C CA . THR A 1 82 ? 26.596 4.231 -29.257 1.00 97.38 82 THR A CA 1
ATOM 650 C C . THR A 1 82 ? 26.499 3.160 -28.178 1.00 97.38 82 THR A C 1
ATOM 652 O O . THR A 1 82 ? 25.681 3.275 -27.273 1.00 97.38 82 THR A O 1
ATOM 655 N N . LEU A 1 83 ? 27.385 2.159 -28.206 1.00 96.88 83 LEU A N 1
ATOM 656 C CA . LEU A 1 83 ? 27.376 1.080 -27.222 1.00 96.88 83 LEU A CA 1
ATOM 657 C C . LEU A 1 83 ? 27.644 1.603 -25.809 1.00 96.88 83 LEU A C 1
ATOM 659 O O . LEU A 1 83 ? 26.911 1.265 -24.881 1.00 96.88 83 LEU A O 1
ATOM 663 N N . THR A 1 84 ? 28.664 2.448 -25.647 1.00 97.19 84 THR A N 1
ATOM 664 C CA . THR A 1 84 ? 29.041 2.988 -24.335 1.00 97.19 84 THR A CA 1
ATOM 665 C C . THR A 1 84 ? 27.924 3.850 -23.767 1.00 97.19 84 THR A C 1
ATOM 667 O O . THR A 1 84 ? 27.555 3.684 -22.604 1.00 97.19 84 THR A O 1
ATOM 670 N N . LEU A 1 85 ? 27.348 4.739 -24.580 1.00 97.00 85 LEU A N 1
ATOM 671 C CA . LEU A 1 85 ? 26.277 5.627 -24.147 1.00 97.00 85 LEU A CA 1
ATOM 672 C C . LEU A 1 85 ? 25.014 4.840 -23.801 1.00 97.00 85 LEU A C 1
ATOM 674 O O . LEU A 1 85 ? 24.463 5.029 -22.718 1.00 97.00 85 LEU A O 1
ATOM 678 N N . THR A 1 86 ? 24.577 3.937 -24.681 1.00 97.06 86 THR A N 1
ATOM 679 C CA . THR A 1 86 ? 23.378 3.127 -24.450 1.00 97.06 86 THR A CA 1
ATOM 680 C C . THR A 1 86 ? 23.542 2.260 -23.211 1.00 97.06 86 THR A C 1
ATOM 682 O O . THR A 1 86 ? 22.646 2.250 -22.369 1.00 97.06 86 THR A O 1
ATOM 685 N N . LEU A 1 87 ? 24.677 1.574 -23.053 1.00 96.81 87 LEU A N 1
ATOM 686 C CA . LEU A 1 87 ? 24.911 0.710 -21.899 1.00 96.81 87 LEU A CA 1
ATOM 687 C C . LEU A 1 87 ? 24.964 1.514 -20.600 1.00 96.81 87 LEU A C 1
ATOM 689 O O . LEU A 1 87 ? 24.281 1.160 -19.642 1.00 96.81 87 LEU A O 1
ATOM 693 N N . THR A 1 88 ? 25.730 2.607 -20.581 1.00 97.19 88 THR A N 1
ATOM 694 C CA . THR A 1 88 ? 25.883 3.443 -19.384 1.00 97.19 88 THR A CA 1
ATOM 695 C C . THR A 1 88 ? 24.542 4.037 -18.981 1.00 97.19 88 THR A C 1
ATOM 697 O O . THR A 1 88 ? 24.118 3.867 -17.843 1.00 97.19 88 THR A O 1
ATOM 700 N N . LEU A 1 89 ? 23.825 4.661 -19.919 1.00 97.00 89 LEU A N 1
ATOM 701 C CA . LEU A 1 89 ? 22.539 5.288 -19.630 1.00 97.00 89 LEU A CA 1
ATOM 702 C C . LEU A 1 89 ? 21.505 4.262 -19.159 1.00 97.00 89 LEU A C 1
ATOM 704 O O . LEU A 1 89 ? 20.822 4.496 -18.165 1.00 97.00 89 LEU A O 1
ATOM 708 N N . THR A 1 90 ? 21.412 3.122 -19.846 1.00 97.25 90 THR A N 1
ATOM 709 C CA . THR A 1 90 ? 20.447 2.070 -19.504 1.00 97.25 90 THR A CA 1
ATOM 710 C C . THR A 1 90 ? 20.744 1.498 -18.124 1.00 97.25 90 THR A C 1
ATOM 712 O O . THR A 1 90 ? 19.842 1.394 -17.295 1.00 97.25 90 THR A O 1
ATOM 715 N N . LEU A 1 91 ? 22.008 1.171 -17.843 1.00 97.00 91 LEU A N 1
ATOM 716 C CA . LEU A 1 91 ? 22.401 0.596 -16.563 1.00 97.00 91 LEU A CA 1
ATOM 717 C C . LEU A 1 91 ? 22.216 1.592 -15.418 1.00 97.00 91 LEU A C 1
ATOM 719 O O . LEU A 1 91 ? 21.642 1.229 -14.393 1.00 97.00 91 LEU A O 1
ATOM 723 N N . THR A 1 92 ? 22.654 2.841 -15.594 1.00 97.62 92 THR A N 1
ATOM 724 C CA . THR A 1 92 ? 22.468 3.893 -14.591 1.00 97.62 92 THR A CA 1
ATOM 725 C C . THR A 1 92 ? 20.987 4.105 -14.314 1.00 97.62 92 THR A C 1
ATOM 727 O O . THR A 1 92 ? 20.586 4.075 -13.157 1.00 97.62 92 THR A O 1
ATOM 730 N N . LEU A 1 93 ? 20.153 4.241 -15.349 1.00 97.25 93 LEU A N 1
ATOM 731 C CA . LEU A 1 93 ? 18.720 4.464 -15.171 1.00 97.25 93 LEU A CA 1
ATOM 732 C C . LEU A 1 93 ? 18.044 3.302 -14.436 1.00 97.25 93 LEU A C 1
ATOM 734 O O . LEU A 1 93 ? 17.312 3.535 -13.476 1.00 97.25 93 LEU A O 1
ATOM 738 N N . ILE A 1 94 ? 18.301 2.061 -14.861 1.00 97.94 94 ILE A N 1
ATOM 739 C CA . ILE A 1 94 ? 17.716 0.869 -14.236 1.00 97.94 94 ILE A CA 1
ATOM 740 C C . ILE A 1 94 ? 18.153 0.771 -12.776 1.00 97.94 94 ILE A C 1
ATOM 742 O O . ILE A 1 94 ? 17.312 0.596 -11.896 1.00 97.94 94 ILE A O 1
ATOM 746 N N . LEU A 1 95 ? 19.450 0.918 -12.500 1.00 97.00 95 LEU A N 1
ATOM 747 C CA . LEU A 1 95 ? 19.977 0.796 -11.145 1.00 97.00 95 LEU A CA 1
ATOM 748 C C . LEU A 1 95 ? 19.443 1.902 -10.233 1.00 97.00 95 LEU A C 1
ATOM 750 O O . LEU A 1 95 ? 18.999 1.616 -9.123 1.00 97.00 95 LEU A O 1
ATOM 754 N N . THR A 1 96 ? 19.445 3.151 -10.701 1.00 97.38 96 THR A N 1
ATOM 755 C CA . THR A 1 96 ? 18.911 4.286 -9.944 1.00 97.38 96 THR A CA 1
ATOM 756 C C . THR A 1 96 ? 17.424 4.101 -9.664 1.00 97.38 96 THR A C 1
ATOM 758 O O . THR A 1 96 ? 16.997 4.298 -8.529 1.00 97.38 96 THR A O 1
ATOM 761 N N . LEU A 1 97 ? 16.635 3.666 -10.650 1.00 96.75 97 LEU A N 1
ATOM 762 C CA . LEU A 1 97 ? 15.203 3.440 -10.468 1.00 96.75 97 LEU A CA 1
ATOM 763 C C . LEU A 1 97 ? 14.923 2.307 -9.477 1.00 96.75 97 LEU A C 1
ATOM 765 O O . LEU A 1 97 ? 14.098 2.479 -8.582 1.00 96.75 97 LEU A O 1
ATOM 769 N N . ILE A 1 98 ? 15.617 1.173 -9.605 1.00 97.31 98 ILE A N 1
ATOM 770 C CA . ILE A 1 98 ? 15.476 0.040 -8.681 1.00 97.31 98 ILE A CA 1
ATOM 771 C C . ILE A 1 98 ? 15.852 0.468 -7.264 1.00 97.31 98 ILE A C 1
ATOM 773 O O . ILE A 1 98 ? 15.110 0.189 -6.325 1.00 97.31 98 ILE A O 1
ATOM 777 N N . LEU A 1 99 ? 16.972 1.174 -7.102 1.00 96.25 99 LEU A N 1
ATOM 778 C CA . LEU A 1 99 ? 17.433 1.625 -5.795 1.00 96.25 99 LEU A CA 1
ATOM 779 C C . LEU A 1 99 ? 16.437 2.591 -5.152 1.00 96.25 99 LEU A C 1
ATOM 781 O O . LEU A 1 99 ? 16.090 2.412 -3.987 1.00 96.25 99 LEU A O 1
ATOM 785 N N . ILE A 1 100 ? 15.952 3.583 -5.905 1.00 96.50 100 ILE A N 1
ATOM 786 C CA . ILE A 1 100 ? 14.943 4.526 -5.416 1.00 96.50 100 ILE A CA 1
ATOM 787 C C . ILE A 1 100 ? 13.674 3.768 -5.044 1.00 96.50 100 ILE A C 1
ATOM 789 O O . ILE A 1 100 ? 13.164 3.959 -3.945 1.00 96.50 100 ILE A O 1
ATOM 793 N N . LEU A 1 101 ? 13.172 2.885 -5.906 1.00 95.19 101 LEU A N 1
ATOM 794 C CA . LEU A 1 101 ? 11.943 2.147 -5.637 1.00 95.19 101 LEU A CA 1
ATOM 795 C C . LEU A 1 101 ? 12.069 1.293 -4.374 1.00 95.19 101 LEU A C 1
ATOM 797 O O . LEU A 1 101 ? 11.215 1.385 -3.497 1.00 95.19 101 LEU A O 1
ATOM 801 N N . ILE A 1 102 ? 13.141 0.505 -4.257 1.00 96.00 102 ILE A N 1
ATOM 802 C CA . ILE A 1 102 ? 13.372 -0.351 -3.092 1.00 96.00 102 ILE A CA 1
ATOM 803 C C . ILE A 1 102 ? 13.521 0.504 -1.841 1.00 96.00 102 ILE A C 1
ATOM 805 O O . ILE A 1 102 ? 12.838 0.243 -0.855 1.00 96.00 102 ILE A O 1
ATOM 809 N N . LEU A 1 103 ? 14.372 1.530 -1.858 1.00 94.25 103 LEU A N 1
ATOM 810 C CA . LEU A 1 103 ? 14.624 2.335 -0.669 1.00 94.25 103 LEU A CA 1
ATOM 811 C C . LEU A 1 103 ? 13.362 3.072 -0.226 1.00 94.25 103 LEU A C 1
ATOM 813 O O . LEU A 1 103 ? 12.999 3.001 0.943 1.00 94.25 103 LEU A O 1
ATOM 817 N N . THR A 1 104 ? 12.672 3.731 -1.156 1.00 94.50 104 THR A N 1
ATOM 818 C CA . THR A 1 104 ? 11.475 4.518 -0.839 1.00 94.50 104 THR A CA 1
ATOM 819 C C . THR A 1 104 ? 10.348 3.606 -0.375 1.00 94.50 104 THR A C 1
ATOM 821 O O . THR A 1 104 ? 9.781 3.833 0.686 1.00 94.50 104 THR A O 1
ATOM 824 N N . LEU A 1 105 ? 10.054 2.527 -1.108 1.00 93.19 105 LEU A N 1
ATOM 825 C CA . LEU A 1 105 ? 8.974 1.619 -0.733 1.00 93.19 105 LEU A CA 1
ATOM 826 C C . LEU A 1 105 ? 9.275 0.926 0.594 1.00 93.19 105 LEU A C 1
ATOM 828 O O . LEU A 1 105 ? 8.427 0.920 1.478 1.00 93.19 105 LEU A O 1
ATOM 832 N N . THR A 1 106 ? 10.479 0.377 0.757 1.00 93.88 106 THR A N 1
ATOM 833 C CA . THR A 1 106 ? 10.829 -0.375 1.967 1.00 93.88 106 THR A CA 1
ATOM 834 C C . THR A 1 106 ? 10.884 0.548 3.173 1.00 93.88 106 THR A C 1
ATOM 836 O O . THR A 1 106 ? 10.282 0.233 4.196 1.00 93.88 106 THR A O 1
ATOM 839 N N . LEU A 1 107 ? 11.554 1.699 3.069 1.00 92.31 107 LEU A N 1
ATOM 840 C CA . LEU A 1 107 ? 11.688 2.621 4.192 1.00 92.31 107 LEU A CA 1
ATOM 841 C C . LEU A 1 107 ? 10.342 3.239 4.556 1.00 92.31 107 LEU A C 1
ATOM 843 O O . LEU A 1 107 ? 9.953 3.175 5.717 1.00 92.31 107 LEU A O 1
ATOM 847 N N . THR A 1 108 ? 9.616 3.797 3.585 1.00 93.62 108 THR A N 1
ATOM 848 C CA . THR A 1 108 ? 8.332 4.448 3.855 1.00 93.62 108 THR A CA 1
ATOM 849 C C . THR A 1 108 ? 7.316 3.435 4.360 1.00 93.62 108 THR A C 1
ATOM 851 O O . THR A 1 108 ? 6.739 3.650 5.418 1.00 93.62 108 THR A O 1
ATOM 854 N N . LEU A 1 109 ? 7.128 2.300 3.680 1.00 92.12 109 LEU A N 1
ATOM 855 C CA . LEU A 1 109 ? 6.126 1.326 4.107 1.00 92.12 109 LEU A CA 1
ATOM 856 C C . LEU A 1 109 ? 6.470 0.736 5.474 1.00 92.12 109 LEU A C 1
ATOM 858 O O . LEU A 1 109 ? 5.612 0.714 6.353 1.00 92.12 109 LEU A O 1
ATOM 862 N N . THR A 1 110 ? 7.715 0.297 5.677 1.00 93.69 110 THR A N 1
ATOM 863 C CA . THR A 1 110 ? 8.108 -0.346 6.938 1.00 93.69 110 THR A CA 1
ATOM 864 C C . THR A 1 110 ? 8.052 0.647 8.086 1.00 93.69 110 THR A C 1
ATOM 866 O O . THR A 1 110 ? 7.463 0.336 9.118 1.00 93.69 110 THR A O 1
ATOM 869 N N . LEU A 1 111 ? 8.612 1.849 7.923 1.00 93.12 111 LEU A N 1
ATOM 870 C CA . LEU A 1 111 ? 8.635 2.846 8.989 1.00 93.12 111 LEU A CA 1
ATOM 871 C C . LEU A 1 111 ? 7.228 3.343 9.312 1.00 93.12 111 LEU A C 1
ATOM 873 O O . LEU A 1 111 ? 6.849 3.364 10.480 1.00 93.12 111 LEU A O 1
ATOM 877 N N . THR A 1 112 ? 6.438 3.704 8.298 1.00 93.62 112 THR A N 1
ATOM 878 C CA . THR A 1 112 ? 5.077 4.207 8.501 1.00 93.62 112 THR A CA 1
ATOM 879 C C . THR A 1 112 ? 4.186 3.133 9.113 1.00 93.62 112 THR A C 1
ATOM 881 O O . THR A 1 112 ? 3.509 3.410 10.099 1.00 93.62 112 THR A O 1
ATOM 884 N N . LEU A 1 113 ? 4.216 1.899 8.600 1.00 92.56 113 LEU A N 1
ATOM 885 C CA . LEU A 1 113 ? 3.395 0.816 9.142 1.00 92.56 113 LEU A CA 1
ATOM 886 C C . LEU A 1 113 ? 3.818 0.442 10.563 1.00 92.56 113 LEU A C 1
ATOM 888 O O . LEU A 1 113 ? 2.959 0.283 11.425 1.00 92.56 113 LEU A O 1
ATOM 892 N N . THR A 1 114 ? 5.123 0.346 10.828 1.00 94.25 114 THR A N 1
ATOM 893 C CA . THR A 1 114 ? 5.637 0.030 12.169 1.00 94.25 114 THR A CA 1
ATOM 894 C C . THR A 1 114 ? 5.268 1.126 13.159 1.00 94.25 114 THR A C 1
ATOM 896 O O . THR A 1 114 ? 4.785 0.828 14.247 1.00 94.25 114 THR A O 1
ATOM 899 N N . LEU A 1 115 ? 5.435 2.395 12.781 1.00 93.38 115 LEU A N 1
ATOM 900 C CA . LEU A 1 115 ? 5.098 3.523 13.641 1.00 93.38 115 LEU A CA 1
ATOM 901 C C . LEU A 1 115 ? 3.597 3.582 13.926 1.00 93.38 115 LEU A C 1
ATOM 903 O O . LEU A 1 115 ? 3.214 3.733 15.083 1.00 93.38 115 LEU A O 1
ATOM 907 N N . ILE A 1 116 ? 2.753 3.427 12.901 1.00 95.06 116 ILE A N 1
ATOM 908 C CA . ILE A 1 116 ? 1.300 3.375 13.079 1.00 95.06 116 ILE A CA 1
ATOM 909 C C . ILE A 1 116 ? 0.945 2.201 13.982 1.00 95.06 116 ILE A C 1
ATOM 911 O O . ILE A 1 116 ? 0.226 2.392 14.954 1.00 95.06 116 ILE A O 1
ATOM 915 N N . LEU A 1 117 ? 1.460 1.002 13.721 1.00 92.50 117 LEU A N 1
ATOM 916 C CA . LEU A 1 117 ? 1.127 -0.172 14.518 1.00 92.50 117 LEU A CA 1
ATOM 917 C C . LEU A 1 117 ? 1.539 0.011 15.979 1.00 92.50 117 LEU A C 1
ATOM 919 O O . LEU A 1 117 ? 0.711 -0.188 16.861 1.00 92.50 117 LEU A O 1
ATOM 923 N N . ILE A 1 118 ? 2.777 0.435 16.243 1.00 94.56 118 ILE A N 1
ATOM 924 C CA . ILE A 1 118 ? 3.270 0.652 17.606 1.00 94.56 118 ILE A CA 1
ATOM 925 C C . ILE A 1 118 ? 2.460 1.745 18.289 1.00 94.56 118 ILE A C 1
ATOM 927 O O . ILE A 1 118 ? 1.984 1.528 19.399 1.00 94.56 118 ILE A O 1
ATOM 931 N N . LEU A 1 119 ? 2.276 2.902 17.653 1.00 92.56 119 LEU A N 1
ATOM 932 C CA . LEU A 1 119 ? 1.580 4.020 18.278 1.00 92.56 119 LEU A CA 1
ATOM 933 C C . LEU A 1 119 ? 0.118 3.669 18.540 1.00 92.56 119 LEU A C 1
ATOM 935 O O . LEU A 1 119 ? -0.357 3.847 19.655 1.00 92.56 119 LEU A O 1
ATOM 939 N N . THR A 1 120 ? -0.579 3.124 17.546 1.00 93.25 120 THR A N 1
ATOM 940 C CA . THR A 1 120 ? -2.002 2.801 17.670 1.00 93.25 120 THR A CA 1
ATOM 941 C C . THR A 1 120 ? -2.199 1.666 18.661 1.00 93.25 120 THR A C 1
ATOM 943 O O . THR A 1 120 ? -3.000 1.801 19.578 1.00 93.25 120 THR A O 1
ATOM 946 N N . LEU A 1 121 ? -1.450 0.567 18.548 1.00 92.00 121 LEU A N 1
ATOM 947 C CA . LEU A 1 121 ? -1.611 -0.567 19.454 1.00 92.00 121 LEU A CA 1
ATOM 948 C C . LEU A 1 121 ? -1.213 -0.188 20.877 1.00 92.00 121 LEU A C 1
ATOM 950 O O . LEU A 1 121 ? -1.990 -0.416 21.795 1.00 92.00 121 LEU A O 1
ATOM 954 N N . THR A 1 122 ? -0.045 0.427 21.067 1.00 92.31 122 THR A N 1
ATOM 955 C CA . THR A 1 122 ? 0.443 0.766 22.408 1.00 92.31 122 THR A CA 1
ATOM 956 C C . THR A 1 122 ? -0.441 1.823 23.041 1.00 92.31 122 THR A C 1
ATOM 958 O O . THR A 1 122 ? -0.887 1.630 24.166 1.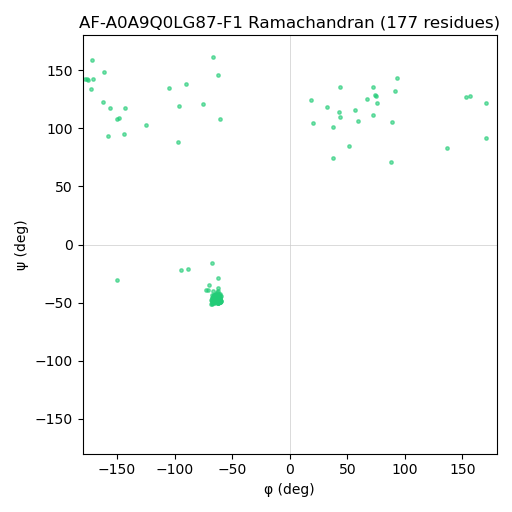00 92.31 122 THR A O 1
ATOM 961 N N . LEU A 1 123 ? -0.753 2.917 22.341 1.00 90.56 123 LEU A N 1
ATOM 962 C CA . LEU A 1 123 ? -1.564 3.981 22.924 1.00 90.56 123 LEU A CA 1
ATOM 963 C C . LEU A 1 123 ? -2.982 3.495 23.202 1.00 90.56 123 LEU A C 1
ATOM 965 O O . LEU A 1 123 ? -3.459 3.675 24.315 1.00 90.56 123 LEU A O 1
ATOM 969 N N . THR A 1 124 ? -3.635 2.847 22.234 1.00 91.69 124 THR A N 1
ATOM 970 C CA . THR A 1 124 ? -5.022 2.399 22.415 1.00 91.69 124 THR A CA 1
ATOM 971 C C . THR A 1 124 ? -5.085 1.312 23.476 1.00 91.69 124 THR A C 1
ATOM 973 O O . THR A 1 124 ? -5.829 1.449 24.434 1.00 91.69 124 THR A O 1
ATOM 976 N N . LEU A 1 125 ? -4.258 0.266 23.392 1.00 91.06 125 LEU A N 1
ATOM 977 C CA . LEU A 1 125 ? -4.311 -0.818 24.370 1.00 91.06 125 LEU A CA 1
ATOM 978 C C . LEU A 1 125 ? -3.956 -0.326 25.772 1.00 91.06 125 LEU A C 1
ATOM 980 O O . LEU A 1 125 ? -4.693 -0.611 26.709 1.00 91.06 125 LEU A O 1
ATOM 984 N N . THR A 1 126 ? -2.868 0.431 25.921 1.00 91.38 126 THR A N 1
ATOM 985 C CA . THR A 1 126 ? -2.425 0.890 27.244 1.00 91.38 126 THR A CA 1
ATOM 986 C C . THR A 1 126 ? -3.419 1.889 27.815 1.00 91.38 126 THR A C 1
ATOM 988 O O . THR A 1 126 ? -3.875 1.707 28.936 1.00 91.38 126 THR A O 1
ATOM 991 N N . LEU A 1 127 ? -3.830 2.904 27.050 1.00 89.94 127 LEU A N 1
ATOM 992 C CA . LEU A 1 127 ? -4.762 3.912 27.548 1.00 89.94 127 LEU A CA 1
ATOM 993 C C . LEU A 1 127 ? -6.131 3.307 27.846 1.00 89.94 127 LEU A C 1
ATOM 995 O O . LEU A 1 127 ? -6.684 3.572 28.907 1.00 89.94 127 LEU A O 1
ATOM 999 N N . THR A 1 128 ? -6.681 2.489 26.946 1.00 91.25 128 THR A N 1
ATOM 1000 C CA . THR A 1 128 ? -7.997 1.879 27.145 1.00 91.25 128 THR A CA 1
ATOM 1001 C C . THR A 1 128 ? -7.965 0.888 28.301 1.00 91.25 128 THR A C 1
ATOM 1003 O O . THR A 1 128 ? -8.843 0.943 29.157 1.00 91.25 128 THR A O 1
ATOM 1006 N N . LEU A 1 129 ? -6.945 0.030 28.393 1.00 91.00 129 LEU A N 1
ATOM 1007 C CA . LEU A 1 129 ? -6.842 -0.935 29.485 1.00 91.00 129 LEU A CA 1
ATOM 1008 C C . LEU A 1 129 ? -6.588 -0.244 30.824 1.00 91.00 129 LEU A C 1
ATOM 1010 O O . LEU A 1 129 ? -7.271 -0.554 31.795 1.00 91.00 129 LEU A O 1
ATOM 1014 N N . THR A 1 130 ? -5.660 0.715 30.885 1.00 92.50 130 THR A N 1
ATOM 1015 C CA . THR A 1 130 ? -5.412 1.490 32.102 1.00 92.50 130 THR A CA 1
ATOM 1016 C C . THR A 1 130 ? -6.659 2.266 32.490 1.00 92.50 130 THR A C 1
ATOM 1018 O O . THR A 1 130 ? -7.075 2.178 33.637 1.00 92.50 130 THR A O 1
ATOM 1021 N N . LEU A 1 131 ? -7.316 2.977 31.575 1.00 91.12 131 LEU A N 1
ATOM 1022 C CA . LEU A 1 131 ? -8.510 3.748 31.912 1.00 91.12 131 LEU A CA 1
ATOM 1023 C C . LEU A 1 131 ? -9.643 2.843 32.396 1.00 91.12 131 LEU A C 1
ATOM 1025 O O . LEU A 1 131 ? -10.202 3.109 33.453 1.00 91.12 131 LEU A O 1
ATOM 1029 N N . ILE A 1 132 ? -9.956 1.762 31.675 1.00 92.56 132 ILE A N 1
ATOM 1030 C CA . ILE A 1 132 ? -11.016 0.830 32.074 1.00 92.56 132 ILE A CA 1
ATOM 1031 C C . ILE A 1 132 ? -10.673 0.197 33.415 1.00 92.56 132 ILE A C 1
ATOM 1033 O O . ILE A 1 132 ? -11.510 0.211 34.311 1.00 92.56 132 ILE A O 1
ATOM 1037 N N . LEU A 1 133 ? -9.462 -0.333 33.585 1.00 90.62 133 LEU A N 1
ATOM 1038 C CA . LEU A 1 133 ? -9.096 -1.024 34.813 1.00 90.62 133 LEU A CA 1
ATOM 1039 C C . LEU A 1 133 ? -9.070 -0.054 35.991 1.00 90.62 133 LEU A C 1
ATOM 1041 O O . LEU A 1 133 ? -9.705 -0.317 37.003 1.00 90.62 133 LEU A O 1
ATOM 1045 N N . THR A 1 134 ? -8.403 1.090 35.853 1.00 92.00 134 THR A N 1
ATOM 1046 C CA . THR A 1 134 ? -8.271 2.053 36.951 1.00 92.00 134 THR A CA 1
ATOM 1047 C C . THR A 1 134 ? -9.616 2.684 37.275 1.00 92.00 134 THR A C 1
ATOM 1049 O O . THR A 1 134 ? -10.007 2.701 38.435 1.00 92.00 134 THR A O 1
ATOM 1052 N N . LEU A 1 135 ? -10.370 3.161 36.282 1.00 91.56 135 LEU A N 1
ATOM 1053 C CA . LEU A 1 135 ? -11.652 3.807 36.542 1.00 91.56 135 LEU A CA 1
ATOM 1054 C C . LEU A 1 135 ? -12.672 2.796 37.058 1.00 91.56 135 LEU A C 1
ATOM 1056 O O . LEU A 1 135 ? -13.260 3.019 38.108 1.00 91.56 135 LEU A O 1
ATOM 1060 N N . THR A 1 136 ? -12.851 1.670 36.367 1.00 91.38 136 THR A N 1
ATOM 1061 C CA . THR A 1 136 ? -13.878 0.691 36.741 1.00 91.38 136 THR A CA 1
ATOM 1062 C C . THR A 1 136 ? -13.530 0.041 38.067 1.00 91.38 136 THR A C 1
ATOM 1064 O O . THR A 1 136 ? -14.364 0.039 38.963 1.00 91.38 136 THR A O 1
ATOM 1067 N N . LEU A 1 137 ? -12.308 -0.466 38.253 1.00 91.44 137 LEU A N 1
ATOM 1068 C CA .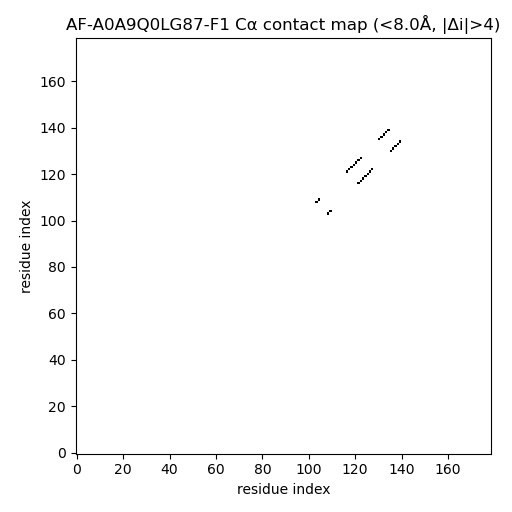 LEU A 1 137 ? -11.962 -1.153 39.495 1.00 91.44 137 LEU A CA 1
ATOM 1069 C C . LEU A 1 137 ? -11.969 -0.183 40.673 1.00 91.44 137 LEU A C 1
ATOM 1071 O O . LEU A 1 137 ? -12.620 -0.461 41.675 1.00 91.44 137 LEU A O 1
ATOM 1075 N N . THR A 1 138 ? -11.298 0.965 40.551 1.00 93.12 138 THR A N 1
ATOM 1076 C CA . THR A 1 138 ? -11.172 1.896 41.678 1.00 93.12 138 THR A CA 1
ATOM 1077 C C . THR A 1 138 ? -12.521 2.507 42.020 1.00 93.12 138 THR A C 1
ATOM 1079 O O . THR A 1 138 ? -12.891 2.509 43.190 1.00 93.12 138 THR A O 1
ATOM 1082 N N . LEU A 1 139 ? -13.298 2.967 41.034 1.00 93.00 139 LEU A N 1
ATOM 1083 C CA . LEU A 1 139 ? -14.606 3.563 41.303 1.00 93.00 139 LEU A CA 1
ATOM 1084 C C . LEU A 1 139 ? -15.583 2.527 41.851 1.00 93.00 139 LEU A C 1
ATOM 1086 O O . LEU A 1 139 ? -16.210 2.778 42.875 1.00 93.00 139 LEU A O 1
ATOM 1090 N N . THR A 1 140 ? -15.690 1.358 41.213 1.00 93.56 140 THR A N 1
ATOM 1091 C CA . THR A 1 140 ? -16.656 0.334 41.634 1.00 93.56 140 T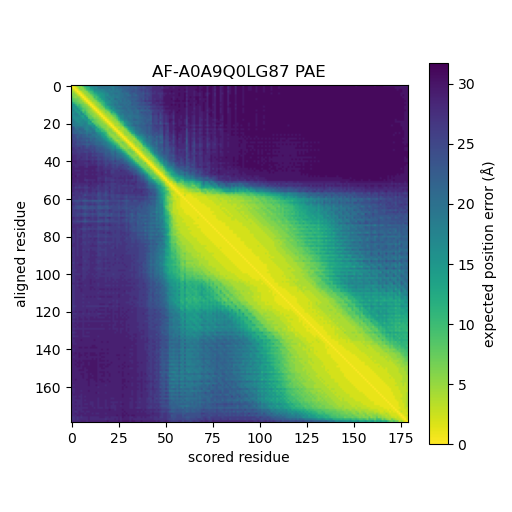HR A CA 1
ATOM 1092 C C . THR A 1 140 ? -16.293 -0.202 43.009 1.00 93.56 140 THR A C 1
ATOM 1094 O O . THR A 1 140 ? -17.164 -0.283 43.869 1.00 93.56 140 THR A O 1
ATOM 1097 N N . LEU A 1 141 ? -15.017 -0.508 43.263 1.00 93.44 141 LEU A N 1
ATOM 1098 C CA . LEU A 1 141 ? -14.583 -1.014 44.562 1.00 93.44 141 LEU A CA 1
ATOM 1099 C C . LEU A 1 141 ? -14.750 0.045 45.650 1.00 93.44 141 LEU A C 1
ATOM 1101 O O . LEU A 1 141 ? -15.334 -0.251 46.687 1.00 93.44 141 LEU A O 1
ATOM 1105 N N . THR A 1 142 ? -14.298 1.278 45.409 1.00 95.19 142 THR A N 1
ATOM 1106 C CA . THR A 1 142 ? -14.391 2.352 46.407 1.00 95.19 142 THR A CA 1
ATOM 1107 C C . THR A 1 142 ? -15.845 2.676 46.708 1.00 95.19 142 THR A C 1
ATOM 1109 O O . THR A 1 142 ? -16.222 2.729 47.875 1.00 95.19 142 THR A O 1
ATOM 1112 N N . LEU A 1 143 ? -16.688 2.836 45.685 1.00 95.12 143 LEU A N 1
ATOM 1113 C CA . LEU A 1 143 ? -18.098 3.162 45.873 1.00 95.12 143 LEU A CA 1
ATOM 1114 C C . LEU A 1 143 ? -18.845 2.020 46.560 1.00 95.12 143 LEU A C 1
ATOM 1116 O O . LEU A 1 143 ? -19.546 2.262 47.537 1.00 95.12 143 LEU A O 1
ATOM 1120 N N . THR A 1 144 ? -18.663 0.781 46.095 1.00 96.25 144 THR A N 1
ATOM 1121 C CA . THR A 1 144 ? -19.351 -0.382 46.671 1.00 96.25 144 THR A CA 1
ATOM 1122 C C . THR A 1 144 ? -18.915 -0.602 48.110 1.00 96.25 144 THR A C 1
ATOM 1124 O O . THR A 1 144 ? -19.766 -0.761 48.980 1.00 96.25 144 THR A O 1
ATOM 1127 N N . LEU A 1 145 ? -17.610 -0.563 48.391 1.00 95.81 145 LEU A N 1
ATOM 1128 C CA . LEU A 1 145 ? -17.093 -0.773 49.739 1.00 95.81 145 LEU A CA 1
ATOM 1129 C C . LEU A 1 145 ? -17.531 0.349 50.680 1.00 95.81 145 LEU A C 1
ATOM 1131 O O . LEU A 1 145 ? -18.040 0.059 51.757 1.00 95.81 145 LEU A O 1
ATOM 1135 N N . THR A 1 146 ? -17.390 1.610 50.263 1.00 96.88 146 THR A N 1
ATOM 1136 C CA . THR A 1 146 ? -17.784 2.759 51.090 1.00 96.88 146 THR A CA 1
ATOM 1137 C C . THR A 1 146 ? -19.279 2.718 51.366 1.00 96.88 146 THR A C 1
ATOM 1139 O O . THR A 1 146 ? -19.684 2.758 52.521 1.00 96.88 146 THR A O 1
ATOM 1142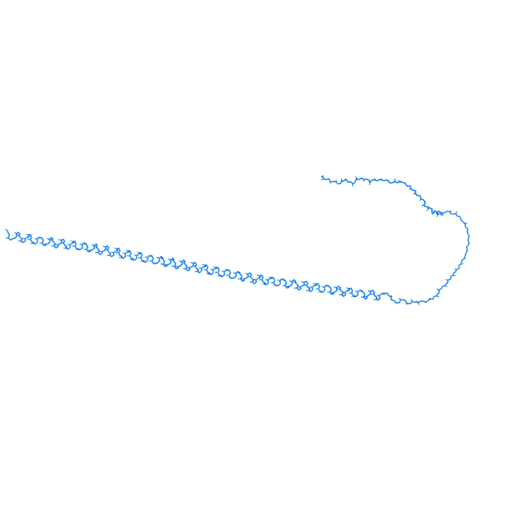 N N . LEU A 1 147 ? -20.110 2.550 50.334 1.00 96.62 147 LEU A N 1
ATOM 1143 C CA . LEU A 1 147 ? -21.560 2.524 50.499 1.00 96.62 147 LEU A CA 1
ATOM 1144 C C . LEU A 1 147 ? -22.008 1.345 51.366 1.00 96.62 147 LEU A C 1
ATOM 1146 O O . LEU A 1 147 ? -22.797 1.536 52.287 1.00 96.62 147 LEU A O 1
ATOM 1150 N N . THR A 1 148 ? -21.482 0.144 51.112 1.00 97.25 148 THR A N 1
ATOM 1151 C CA . THR A 1 148 ? -21.854 -1.056 51.873 1.00 97.25 148 THR A CA 1
ATOM 1152 C C . THR A 1 148 ? -21.423 -0.929 53.327 1.00 97.25 148 THR A C 1
ATOM 1154 O O . THR A 1 148 ? -22.226 -1.190 54.220 1.00 97.25 148 THR A O 1
ATOM 1157 N N . LEU A 1 149 ? -20.188 -0.488 53.587 1.00 96.81 149 LEU A N 1
ATOM 1158 C CA . LEU A 1 149 ? -19.667 -0.335 54.943 1.00 96.81 149 LEU A CA 1
ATOM 1159 C C . LEU A 1 149 ? -20.422 0.758 55.704 1.00 96.81 149 LEU A C 1
ATOM 1161 O O . LEU A 1 149 ? -20.876 0.517 56.819 1.00 96.81 149 LEU A O 1
ATOM 1165 N N . THR A 1 150 ? -20.598 1.936 55.100 1.00 97.50 150 THR A N 1
ATOM 1166 C CA . THR A 1 150 ? -21.308 3.058 55.722 1.00 97.50 150 THR A CA 1
ATOM 1167 C C . THR A 1 150 ? -22.762 2.696 56.004 1.00 97.50 150 THR A C 1
ATOM 1169 O O . THR A 1 150 ? -23.230 2.910 57.119 1.00 97.50 150 THR A O 1
ATOM 1172 N N . LEU A 1 151 ? -23.469 2.096 55.041 1.00 97.19 151 LEU A N 1
ATOM 1173 C CA . LEU A 1 151 ? -24.867 1.713 55.223 1.00 97.19 151 LEU A CA 1
ATOM 1174 C C . LEU A 1 151 ? -25.019 0.612 56.276 1.00 97.19 151 LEU A C 1
ATOM 1176 O O . LEU A 1 151 ? -25.875 0.724 57.150 1.00 97.19 151 LEU A O 1
ATOM 1180 N N . THR A 1 152 ? -24.164 -0.414 56.231 1.00 97.81 152 THR A N 1
ATOM 1181 C CA . THR A 1 152 ? -24.176 -1.497 57.224 1.00 97.81 152 THR A CA 1
ATOM 1182 C C . THR A 1 152 ? -23.898 -0.942 58.613 1.00 97.81 152 THR A C 1
ATOM 1184 O O . THR A 1 152 ? -24.640 -1.243 59.542 1.00 97.81 152 THR A O 1
ATOM 1187 N N . LEU A 1 153 ? -22.886 -0.085 58.771 1.00 97.56 153 LEU A N 1
ATOM 1188 C CA . LEU A 1 153 ? -22.537 0.507 60.060 1.00 97.56 153 LEU A CA 1
ATOM 1189 C C . LEU A 1 153 ? -23.678 1.362 60.621 1.00 97.56 153 LEU A C 1
ATOM 1191 O O . LEU A 1 153 ? -24.056 1.180 61.776 1.00 97.56 153 LEU A O 1
ATOM 1195 N N . ILE A 1 154 ? -24.248 2.256 59.806 1.00 98.06 154 ILE A N 1
ATOM 1196 C CA . ILE A 1 154 ? -25.361 3.121 60.217 1.00 98.06 154 ILE A CA 1
ATOM 1197 C C . ILE A 1 154 ? -26.569 2.275 60.620 1.00 98.06 154 ILE A C 1
ATOM 1199 O O . ILE A 1 154 ? -27.124 2.478 61.699 1.00 98.06 154 ILE A O 1
ATOM 1203 N N . LEU A 1 155 ? -26.958 1.303 59.790 1.00 97.44 155 LEU A N 1
ATOM 1204 C CA . LEU A 1 155 ? -28.120 0.461 60.060 1.00 97.44 155 LEU A CA 1
ATOM 1205 C C . LEU A 1 155 ? -27.920 -0.382 61.322 1.00 97.44 155 LEU A C 1
ATOM 1207 O O . LEU A 1 155 ? -28.813 -0.444 62.165 1.00 97.44 155 LEU A O 1
ATOM 1211 N N . THR A 1 156 ? -26.739 -0.987 61.477 1.00 97.75 156 THR A N 1
ATOM 1212 C CA . THR A 1 156 ? -26.414 -1.801 62.653 1.00 97.75 156 THR A CA 1
ATOM 1213 C C . THR A 1 156 ? -26.430 -0.936 63.908 1.00 97.75 156 THR A C 1
ATOM 1215 O O . THR A 1 156 ? -27.056 -1.317 64.892 1.00 97.75 156 THR A O 1
ATOM 1218 N N . LEU A 1 157 ? -25.824 0.254 63.879 1.00 97.56 157 LEU A N 1
ATOM 1219 C CA . LEU A 1 157 ? -25.798 1.164 65.024 1.00 97.56 157 LEU A CA 1
ATOM 1220 C C . LEU A 1 157 ? -27.206 1.617 65.427 1.00 97.56 157 LEU A C 1
ATOM 1222 O O . LEU A 1 157 ? -27.560 1.519 66.601 1.00 97.56 157 LEU A O 1
ATOM 1226 N N . ILE A 1 158 ? -28.018 2.067 64.464 1.00 98.06 158 ILE A N 1
ATOM 1227 C CA . ILE A 1 158 ? -29.396 2.511 64.715 1.00 98.06 158 ILE A CA 1
ATOM 1228 C C . ILE A 1 158 ? -30.226 1.363 65.292 1.00 98.06 158 ILE A C 1
ATOM 1230 O O . ILE A 1 158 ? -30.884 1.541 66.316 1.00 98.06 158 ILE A O 1
ATOM 1234 N N . LEU A 1 159 ? -30.176 0.178 64.676 1.00 97.38 159 LEU A N 1
ATOM 1235 C CA . LEU A 1 159 ? -30.956 -0.971 65.128 1.00 97.38 159 LEU A CA 1
ATOM 1236 C C . LEU A 1 159 ? -30.535 -1.422 66.531 1.00 97.38 159 LEU A C 1
ATOM 1238 O O . LEU A 1 159 ? -31.392 -1.665 67.379 1.00 97.38 159 LEU A O 1
ATOM 1242 N N . THR A 1 160 ? -29.227 -1.487 66.792 1.00 97.62 160 THR A N 1
ATOM 1243 C CA . THR A 1 160 ? -28.699 -1.892 68.101 1.00 97.62 160 THR A CA 1
ATOM 1244 C C . THR A 1 160 ? -29.097 -0.887 69.177 1.00 97.62 160 THR A C 1
ATOM 1246 O O . THR A 1 160 ? -29.527 -1.300 70.252 1.00 97.62 160 THR A O 1
ATOM 1249 N N . LEU A 1 161 ? -29.022 0.417 68.886 1.00 97.56 161 LEU A N 1
ATOM 1250 C CA . LEU A 1 161 ? -29.415 1.485 69.807 1.00 97.56 161 LEU A CA 1
ATOM 1251 C C . LEU A 1 161 ? -30.916 1.453 70.116 1.00 97.56 161 LEU A C 1
ATOM 1253 O O . LEU A 1 161 ? -31.299 1.503 71.282 1.00 97.56 161 LEU A O 1
ATOM 1257 N N . ILE A 1 162 ? -31.766 1.334 69.091 1.00 97.81 162 ILE A N 1
ATOM 1258 C CA . ILE A 1 162 ? -33.220 1.238 69.276 1.00 97.81 162 ILE A CA 1
ATOM 1259 C C . ILE A 1 162 ? -33.554 0.005 70.114 1.00 97.81 162 ILE A C 1
ATOM 1261 O O . ILE A 1 162 ? -34.303 0.114 71.083 1.00 97.81 162 ILE A O 1
ATOM 1265 N N . LEU A 1 163 ? -32.984 -1.157 69.784 1.00 97.06 163 LEU A N 1
ATOM 1266 C CA . LEU A 1 163 ? -33.262 -2.403 70.495 1.00 97.06 163 LEU A CA 1
ATOM 1267 C C . LEU A 1 163 ? -32.816 -2.334 71.960 1.00 97.06 163 LEU A C 1
ATOM 1269 O O . LEU A 1 163 ? -33.600 -2.660 72.849 1.0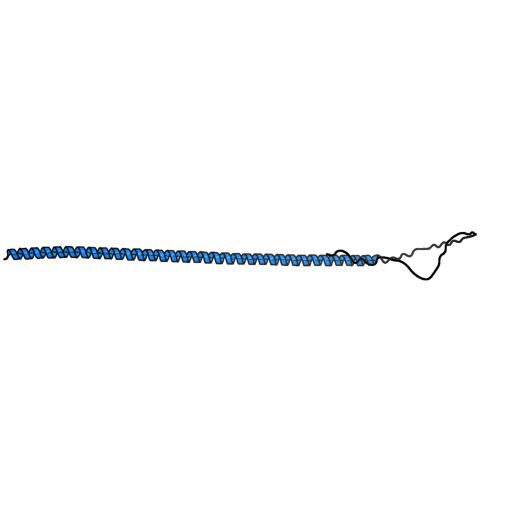0 97.06 163 LEU A O 1
ATOM 1273 N N . THR A 1 164 ? -31.587 -1.879 72.223 1.00 97.12 164 THR A N 1
ATOM 1274 C CA . THR A 1 164 ? -31.061 -1.761 73.594 1.00 97.12 164 THR A CA 1
ATOM 1275 C C . THR A 1 164 ? -31.834 -0.741 74.418 1.00 97.12 164 THR A C 1
ATOM 1277 O O . THR A 1 164 ? -32.186 -1.044 75.557 1.00 97.12 164 THR A O 1
ATOM 1280 N N . LEU A 1 165 ? -32.162 0.428 73.861 1.00 96.50 165 LEU A N 1
ATOM 1281 C CA . LEU A 1 165 ? -32.941 1.444 74.570 1.00 96.50 165 LEU A CA 1
ATOM 1282 C C . LEU A 1 165 ? -34.360 0.954 74.877 1.00 96.50 165 LEU A C 1
ATOM 1284 O O . LEU A 1 165 ? -34.821 1.084 76.009 1.00 96.50 165 LEU A O 1
ATOM 1288 N N . THR A 1 166 ? -35.031 0.350 73.893 1.00 96.81 166 THR A N 1
ATOM 1289 C CA . THR A 1 166 ? -36.399 -0.167 74.053 1.00 96.81 166 THR A CA 1
ATOM 1290 C C . THR A 1 166 ? -36.436 -1.288 75.088 1.00 96.81 166 THR A C 1
ATOM 1292 O O . THR A 1 166 ? -37.271 -1.265 75.989 1.00 96.81 166 THR A O 1
ATOM 1295 N N . LEU A 1 167 ? -35.498 -2.239 75.014 1.00 95.88 167 LEU A N 1
ATOM 1296 C CA . LEU A 1 167 ? -35.406 -3.336 75.974 1.00 95.88 167 LEU A CA 1
ATOM 1297 C C . LEU A 1 167 ? -35.101 -2.822 77.386 1.00 95.88 167 LEU A C 1
ATOM 1299 O O . LEU A 1 167 ? -35.761 -3.235 78.336 1.00 95.88 167 LEU A O 1
ATOM 1303 N N . THR A 1 168 ? -34.151 -1.893 77.522 1.00 96.25 168 THR A N 1
ATOM 1304 C CA . THR A 1 168 ? -33.805 -1.294 78.820 1.00 96.25 168 THR A CA 1
ATOM 1305 C C . THR A 1 168 ? -35.010 -0.579 79.421 1.00 96.25 168 THR A C 1
ATOM 1307 O O . THR A 1 168 ? -35.344 -0.825 80.574 1.00 96.25 168 THR A O 1
ATOM 1310 N N . LEU A 1 169 ? -35.722 0.234 78.633 1.00 95.12 169 LEU A N 1
ATOM 1311 C CA . LEU A 1 169 ? -36.910 0.952 79.094 1.00 95.12 169 LEU A CA 1
ATOM 1312 C C . LEU A 1 169 ? -38.017 -0.004 79.558 1.00 95.12 169 LEU A C 1
ATOM 1314 O O . LEU A 1 169 ? -38.583 0.200 80.629 1.00 95.12 169 LEU A O 1
ATOM 1318 N N . ILE A 1 170 ? -38.302 -1.058 78.785 1.00 95.75 170 ILE A N 1
ATOM 1319 C CA . ILE A 1 170 ? -39.306 -2.070 79.144 1.00 95.75 170 ILE A CA 1
ATOM 1320 C C . ILE A 1 170 ? -38.920 -2.770 80.449 1.00 95.75 170 ILE A C 1
ATOM 1322 O O . ILE A 1 170 ? -39.770 -2.926 81.326 1.00 95.75 170 ILE A O 1
ATOM 1326 N N . LEU A 1 171 ? -37.658 -3.183 80.594 1.00 93.62 171 LEU A N 1
ATOM 1327 C CA . LEU A 1 171 ? -37.180 -3.878 81.790 1.00 93.62 171 LEU A CA 1
ATOM 1328 C C . LEU A 1 171 ? -37.211 -2.970 83.022 1.00 93.62 171 LEU A C 1
ATOM 1330 O O . LEU A 1 171 ? -37.725 -3.382 84.058 1.00 93.62 171 LEU A O 1
ATOM 1334 N N . THR A 1 172 ? -36.728 -1.731 82.914 1.00 94.06 172 THR A N 1
ATOM 1335 C CA . THR A 1 172 ? -36.753 -0.764 84.020 1.00 94.06 172 THR A CA 1
ATOM 1336 C C . THR A 1 172 ? -38.182 -0.406 84.424 1.00 94.06 172 THR A C 1
ATOM 1338 O O . THR A 1 172 ? -38.480 -0.355 85.615 1.00 94.06 172 THR A O 1
ATOM 1341 N N . PHE A 1 173 ? -39.085 -0.198 83.460 1.00 91.50 173 PHE A N 1
ATOM 1342 C CA . PHE A 1 173 ? -40.486 0.106 83.751 1.00 91.50 173 PHE A CA 1
ATOM 1343 C C . PHE A 1 173 ? -41.200 -1.070 84.426 1.00 91.50 173 PHE A C 1
ATOM 1345 O O . PHE A 1 173 ? -41.876 -0.866 85.428 1.00 91.50 173 PHE A O 1
ATOM 1352 N N . ASN A 1 174 ? -41.016 -2.302 83.933 1.00 89.94 174 ASN A N 1
ATOM 1353 C CA . ASN A 1 174 ? -41.591 -3.488 84.576 1.00 89.94 174 ASN A CA 1
ATOM 1354 C C . ASN A 1 174 ? -41.027 -3.706 85.983 1.00 89.94 174 ASN A C 1
ATOM 1356 O O . ASN A 1 174 ? -41.784 -4.025 86.893 1.00 89.94 174 ASN A O 1
ATOM 1360 N N . PHE A 1 175 ? -39.721 -3.505 86.183 1.00 86.06 175 PHE A N 1
ATOM 1361 C CA . PHE A 1 175 ? -39.099 -3.646 87.499 1.00 86.06 175 PHE A CA 1
ATOM 1362 C C . PHE A 1 175 ? -39.668 -2.641 88.512 1.00 86.06 175 PHE A C 1
ATOM 1364 O O . PHE A 1 175 ? -40.037 -3.041 89.610 1.00 86.06 175 PHE A O 1
ATOM 1371 N N . ASN A 1 176 ? -39.835 -1.371 88.122 1.00 85.19 176 ASN A N 1
ATOM 1372 C CA . ASN A 1 176 ? -40.480 -0.341 88.952 1.00 85.19 176 ASN A CA 1
ATOM 1373 C C . ASN A 1 176 ? -41.985 -0.567 89.185 1.00 85.19 176 ASN A C 1
ATOM 1375 O O . ASN A 1 176 ? -42.564 0.099 90.032 1.00 85.19 176 ASN A O 1
ATOM 1379 N N . LEU A 1 177 ? -42.646 -1.428 88.406 1.00 81.00 177 LEU A N 1
ATOM 1380 C CA . LEU A 1 177 ? -44.057 -1.771 88.615 1.00 81.00 177 LEU A CA 1
ATOM 1381 C C . LEU A 1 177 ? -44.230 -2.947 89.591 1.00 81.00 177 LEU A C 1
ATOM 1383 O O . LEU A 1 177 ? -45.319 -3.153 90.121 1.00 81.00 177 LEU A O 1
ATOM 1387 N N . ILE A 1 178 ? -43.174 -3.747 89.767 1.00 81.19 178 ILE A N 1
ATOM 1388 C CA . ILE A 1 178 ? -43.151 -4.970 90.581 1.00 81.19 178 ILE A CA 1
ATOM 1389 C C . ILE A 1 178 ? -42.637 -4.701 92.009 1.00 81.19 178 ILE A C 1
ATOM 1391 O O . ILE A 1 178 ? -42.947 -5.482 92.910 1.00 81.19 178 ILE A O 1
ATOM 1395 N N . PHE A 1 179 ? -41.892 -3.613 92.224 1.00 64.75 179 PHE A N 1
ATOM 1396 C CA . PHE A 1 179 ? -41.364 -3.165 93.520 1.00 64.75 179 PHE A CA 1
ATOM 1397 C C . PHE A 1 179 ? -41.956 -1.816 93.923 1.00 64.75 179 PHE A C 1
ATOM 1399 O O . PHE A 1 179 ? -42.204 -1.638 95.137 1.00 64.75 179 PHE A O 1
#

pLDDT: mean 77.57, std 25.63, range [27.12, 98.06]

Mean predicted aligned error: 18.7 Å

Foldseek 3Di:
DDDDDPPDDDDDDDDDDDDDDDDDDDDDDDDDDDDDDDDDDDDDDDDDPDDVVVVVVVVVVVVVVVVVVVVVVVVVVCVCCVVVVCVVVVVCVVVVVVCCCCCCCVVCVVVVVVCCCCCVCVCCVVVVVCCCCCVVVVVVVVVVVVCVVVVCVVVVVVVVVVVVVVVVVVVVVVVVVVD

Sequence (179 aa):
MENQKVEQNETKTKQEEEQEENKSKNTETETNNETNNETETNNETKEVIGDDSLSAEYGIYIVILILILTSTLILTLTLILTLTLTLTLTLTLILTLILILILTLTLTLTLTLTLILILTLTLTLTLTLTLILTLTLTLTLTLTLTLTLTLTLILTLILTLILTLTLTLILTFNFNLIF

Radius of gyration: 69.19 Å; Cα contacts (8 Å, |Δi|>4): 14; chains: 1; bounding box: 135×57×187 Å